Protein AF-A0A921MZ32-F1 (afdb_monomer)

Foldseek 3Di:
DPPPCQVVQLVVQLVVLLVLLLPLDADPPDDPPDGSSVLSNQCQAQQKWWWADDPNDTDIFRWAADDDADPVRHGQWIWGDDDVDTDIDGCVRTPMDGSDPVSGHNSVVSSVLSNQLSVLVVVLVVLVVLPDWDKDADDDPVCVVVVVVVVVCVVVVPPDDDDDPPDDPPRIDTRDRPRDRCNVVSVVVSVVSVVVSCVVSVHDDPPPVVVVVVVPVVPPPDD

Radius of gyration: 30.26 Å; Cα contacts (8 Å, |Δi|>4): 248; chains: 1; bounding box: 75×33×87 Å

Organism: NCBI:txid1776391

Structure (mmCIF, N/CA/C/O backbone):
data_AF-A0A921MZ32-F1
#
_entry.id   AF-A0A921MZ32-F1
#
loop_
_atom_site.group_PDB
_atom_site.id
_atom_site.type_symbol
_atom_site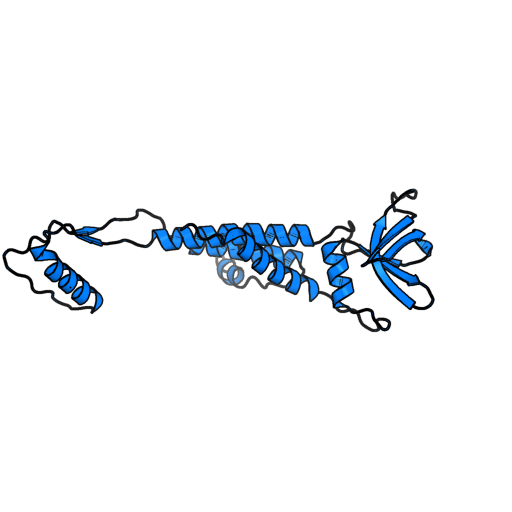.label_atom_id
_atom_site.label_alt_id
_atom_site.label_comp_id
_atom_site.label_asym_id
_atom_site.label_entity_id
_atom_site.label_seq_id
_atom_site.pdbx_PDB_ins_code
_atom_site.Cartn_x
_atom_site.Cartn_y
_atom_site.Cartn_z
_atom_site.occupancy
_atom_site.B_iso_or_equiv
_atom_site.auth_seq_id
_atom_site.auth_comp_id
_atom_site.auth_asym_id
_atom_site.auth_atom_id
_atom_site.pdbx_PDB_model_num
ATOM 1 N N . MET A 1 1 ? -1.366 10.514 27.145 1.00 38.56 1 MET A N 1
ATOM 2 C CA . MET A 1 1 ? -0.393 9.696 26.391 1.00 38.56 1 MET A CA 1
ATOM 3 C C . MET A 1 1 ? -1.000 9.393 25.032 1.00 38.56 1 MET A C 1
ATOM 5 O O . MET A 1 1 ? -1.702 8.401 24.887 1.00 38.56 1 MET A O 1
ATOM 9 N N . SER A 1 2 ? -0.822 10.312 24.083 1.00 36.72 2 SER A N 1
ATOM 10 C CA . SER A 1 2 ? -1.133 10.093 22.672 1.00 36.72 2 SER A CA 1
ATOM 11 C C . SER A 1 2 ? -0.106 9.109 22.138 1.00 36.72 2 SER A C 1
ATOM 13 O O . SER A 1 2 ? 1.096 9.355 22.176 1.00 36.72 2 SER A O 1
ATOM 15 N N . LYS A 1 3 ? -0.586 7.942 21.749 1.00 43.75 3 LYS A N 1
ATOM 16 C CA . LYS A 1 3 ? 0.223 6.886 21.177 1.00 43.75 3 LYS A CA 1
ATOM 17 C C . LYS A 1 3 ? 0.683 7.356 19.789 1.00 43.75 3 LYS A C 1
ATOM 19 O O . LYS A 1 3 ? -0.138 7.539 18.902 1.00 43.75 3 LYS A O 1
ATOM 24 N N . GLU A 1 4 ? 1.987 7.573 19.643 1.00 45.69 4 GLU A N 1
ATOM 25 C CA . GLU A 1 4 ? 2.727 7.958 18.428 1.00 45.69 4 GLU A CA 1
ATOM 26 C C . GLU A 1 4 ? 2.704 6.812 17.384 1.00 45.69 4 GLU A C 1
ATOM 28 O O . GLU A 1 4 ? 3.715 6.196 17.068 1.00 45.69 4 GLU A O 1
ATOM 33 N N . TYR A 1 5 ? 1.504 6.409 16.951 1.00 50.78 5 TYR A N 1
ATOM 34 C CA . TYR A 1 5 ? 1.273 5.175 16.185 1.00 50.78 5 TYR A CA 1
ATOM 35 C C . TYR A 1 5 ? 1.077 5.413 14.684 1.00 50.78 5 TYR A C 1
ATOM 37 O O . TYR A 1 5 ? 1.131 4.446 13.925 1.00 50.78 5 TYR A O 1
ATOM 45 N N . SER A 1 6 ? 0.873 6.658 14.234 1.00 54.88 6 SER A N 1
ATOM 46 C CA . SER A 1 6 ? 0.430 6.896 12.853 1.00 54.88 6 SER A CA 1
ATOM 47 C C . SER A 1 6 ? 1.496 6.533 11.816 1.00 54.88 6 SER A C 1
ATOM 49 O O . SER A 1 6 ? 1.165 5.876 10.837 1.00 54.88 6 SER A O 1
ATOM 51 N N . THR A 1 7 ? 2.771 6.866 12.047 1.00 59.97 7 THR A N 1
ATOM 52 C CA . THR A 1 7 ? 3.846 6.564 11.084 1.00 59.97 7 THR A CA 1
ATOM 53 C C . THR A 1 7 ? 4.152 5.064 11.023 1.00 59.97 7 THR A C 1
ATOM 55 O O . THR A 1 7 ? 4.231 4.493 9.943 1.00 59.97 7 THR A O 1
ATOM 58 N N . ASN A 1 8 ? 4.228 4.386 12.175 1.00 82.50 8 ASN A N 1
ATOM 59 C CA . ASN A 1 8 ? 4.597 2.965 12.222 1.00 82.50 8 ASN A CA 1
ATOM 60 C C . ASN A 1 8 ? 3.519 2.062 11.594 1.00 82.50 8 ASN A C 1
ATOM 62 O O . ASN A 1 8 ? 3.837 1.086 10.920 1.00 82.50 8 ASN A O 1
ATOM 66 N N . HIS A 1 9 ? 2.236 2.381 11.785 1.00 91.44 9 HIS A N 1
ATOM 67 C CA . HIS A 1 9 ? 1.163 1.537 11.261 1.00 91.44 9 HIS A CA 1
ATOM 68 C C . HIS A 1 9 ? 0.980 1.663 9.745 1.00 91.44 9 HIS A C 1
ATOM 70 O O . HIS A 1 9 ? 0.843 0.643 9.066 1.00 91.44 9 HIS A O 1
ATOM 76 N N . THR A 1 10 ? 1.058 2.883 9.198 1.00 95.00 10 THR A N 1
ATOM 77 C CA . THR A 1 10 ? 1.066 3.085 7.739 1.00 95.00 10 THR A CA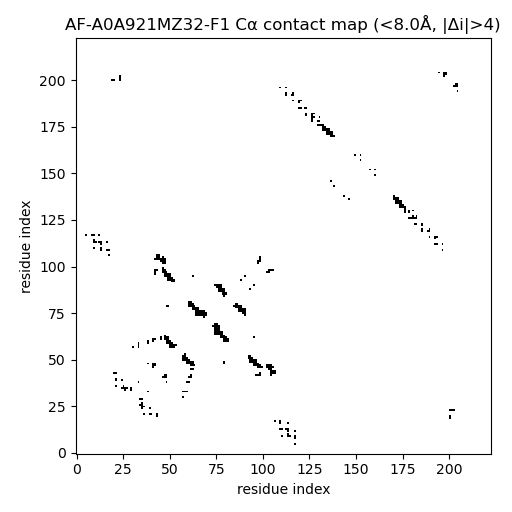 1
ATOM 78 C C . THR A 1 10 ? 2.214 2.309 7.096 1.00 95.00 10 THR A C 1
ATOM 80 O O . THR A 1 10 ? 1.985 1.587 6.128 1.00 95.00 10 THR A O 1
ATOM 83 N N . ASP A 1 11 ? 3.420 2.353 7.673 1.00 94.25 11 ASP A N 1
ATOM 84 C CA . ASP A 1 11 ? 4.573 1.600 7.164 1.00 94.25 11 ASP A CA 1
ATOM 85 C C . ASP A 1 11 ? 4.335 0.082 7.185 1.00 94.25 11 ASP A C 1
ATOM 87 O O . ASP A 1 11 ? 4.725 -0.639 6.261 1.00 94.25 11 ASP A O 1
ATOM 91 N N . GLN A 1 12 ? 3.679 -0.441 8.224 1.00 95.62 12 GLN A N 1
ATOM 92 C CA . GLN A 1 12 ? 3.321 -1.860 8.297 1.00 95.62 12 GLN A CA 1
ATOM 93 C C . GLN A 1 12 ? 2.316 -2.255 7.209 1.00 95.62 12 GLN A C 1
ATOM 95 O O . GLN A 1 12 ? 2.484 -3.304 6.579 1.00 95.62 12 GLN A O 1
ATOM 100 N N . LEU A 1 13 ? 1.290 -1.433 6.974 1.00 97.19 13 LEU A N 1
ATOM 101 C CA . LEU A 1 13 ? 0.312 -1.647 5.904 1.00 97.19 13 LEU A CA 1
ATOM 102 C C . LEU A 1 13 ? 0.977 -1.570 4.528 1.00 97.19 13 LEU A C 1
ATOM 104 O O . LEU A 1 13 ? 0.846 -2.505 3.738 1.00 97.19 13 LEU A O 1
ATOM 108 N N . TYR A 1 14 ? 1.779 -0.533 4.284 1.00 97.25 14 TYR A N 1
ATOM 109 C CA . TYR A 1 14 ? 2.546 -0.373 3.054 1.00 97.25 14 TYR A CA 1
ATOM 110 C C . TYR A 1 14 ? 3.428 -1.597 2.782 1.00 97.25 14 TYR A C 1
ATOM 112 O O . TYR A 1 14 ? 3.380 -2.168 1.695 1.00 97.25 14 TYR A O 1
ATOM 120 N N . ASN A 1 15 ? 4.178 -2.080 3.778 1.00 95.94 15 ASN A N 1
ATOM 121 C CA . ASN A 1 15 ? 5.017 -3.269 3.616 1.00 95.94 15 ASN A CA 1
ATOM 122 C C . ASN A 1 15 ? 4.198 -4.528 3.295 1.00 95.94 15 ASN A C 1
ATOM 124 O O . ASN A 1 15 ? 4.639 -5.372 2.512 1.00 95.94 15 ASN A O 1
ATOM 128 N N . ARG A 1 16 ? 2.997 -4.681 3.865 1.00 95.94 16 ARG A N 1
ATOM 129 C CA . ARG A 1 16 ? 2.088 -5.782 3.502 1.00 95.94 16 ARG A CA 1
ATOM 130 C C . ARG A 1 16 ? 1.641 -5.673 2.046 1.00 95.94 16 ARG A C 1
ATOM 132 O O . ARG A 1 16 ? 1.682 -6.673 1.335 1.00 95.94 16 ARG A O 1
ATOM 139 N N . PHE A 1 17 ? 1.273 -4.480 1.590 1.00 97.69 17 PHE A N 1
ATOM 140 C CA . PHE A 1 17 ? 0.810 -4.260 0.218 1.00 97.69 17 PHE A CA 1
ATOM 141 C C . PHE A 1 17 ? 1.940 -4.385 -0.806 1.00 97.69 17 PHE A C 1
ATOM 143 O O . PHE A 1 17 ? 1.757 -5.016 -1.845 1.00 97.69 17 PHE A O 1
ATOM 150 N N . LEU A 1 18 ? 3.140 -3.907 -0.475 1.00 96.94 18 LEU A N 1
ATOM 151 C CA . LEU A 1 18 ? 4.347 -4.116 -1.271 1.00 96.94 18 LEU A CA 1
ATOM 152 C C . LEU A 1 18 ? 4.649 -5.608 -1.442 1.00 96.94 18 LEU A C 1
ATOM 154 O O . LEU A 1 18 ? 4.963 -6.047 -2.544 1.00 96.94 18 LEU A O 1
ATOM 158 N N . ASN A 1 19 ? 4.519 -6.408 -0.379 1.00 95.62 19 ASN A N 1
ATOM 159 C CA . ASN A 1 19 ? 4.695 -7.856 -0.484 1.00 95.62 19 ASN A CA 1
ATOM 160 C C . ASN A 1 19 ? 3.655 -8.497 -1.413 1.00 95.62 19 ASN A C 1
ATOM 162 O O . ASN A 1 19 ? 4.011 -9.393 -2.173 1.00 95.62 19 ASN A O 1
ATOM 166 N N . LEU A 1 20 ? 2.398 -8.044 -1.404 1.00 95.94 20 LEU A N 1
ATOM 167 C CA . LEU A 1 20 ? 1.403 -8.513 -2.376 1.00 95.94 20 LEU A CA 1
ATOM 168 C C . LEU A 1 20 ? 1.812 -8.141 -3.807 1.00 95.94 20 LEU A C 1
ATOM 170 O O . LEU A 1 20 ? 1.825 -9.006 -4.680 1.00 95.94 20 LEU A O 1
ATOM 174 N N . ALA A 1 21 ? 2.217 -6.888 -4.031 1.00 96.44 21 ALA A N 1
ATOM 175 C CA . ALA A 1 21 ? 2.627 -6.393 -5.342 1.00 96.44 21 ALA A CA 1
ATOM 176 C C . ALA A 1 21 ? 3.849 -7.143 -5.907 1.00 96.44 21 ALA A C 1
ATOM 178 O O . ALA A 1 21 ? 3.853 -7.505 -7.084 1.00 96.44 21 ALA A O 1
ATOM 179 N N . LEU A 1 22 ? 4.850 -7.434 -5.066 1.00 95.31 22 LEU A N 1
ATOM 180 C CA . LEU A 1 22 ? 6.073 -8.163 -5.431 1.00 95.31 22 LEU A CA 1
ATOM 181 C C . LEU A 1 22 ? 5.823 -9.612 -5.863 1.00 95.31 22 LEU A C 1
ATOM 183 O O . LEU A 1 22 ? 6.644 -10.182 -6.577 1.00 95.31 22 LEU A O 1
ATOM 187 N N . ASN A 1 23 ? 4.725 -10.222 -5.411 1.00 91.81 23 ASN A N 1
ATOM 188 C CA . ASN A 1 23 ? 4.403 -11.622 -5.695 1.00 91.81 23 ASN A CA 1
ATOM 189 C C . ASN A 1 23 ? 3.462 -11.797 -6.900 1.00 91.81 23 ASN A C 1
ATOM 191 O O . ASN A 1 23 ? 3.024 -12.914 -7.170 1.00 91.81 23 ASN A O 1
ATOM 195 N N . ARG A 1 24 ? 3.155 -10.723 -7.644 1.00 91.62 24 ARG A N 1
ATOM 196 C CA . ARG A 1 24 ? 2.297 -10.785 -8.842 1.00 91.62 24 ARG A CA 1
ATOM 197 C C . ARG A 1 24 ? 2.974 -11.452 -10.037 1.00 91.62 24 ARG A C 1
ATOM 199 O O . ARG A 1 24 ? 2.301 -12.097 -10.837 1.00 91.62 24 ARG A O 1
ATOM 206 N N . PHE A 1 25 ? 4.292 -11.300 -10.156 1.00 92.50 25 PHE A N 1
ATOM 207 C CA . PHE A 1 25 ? 5.061 -11.779 -11.301 1.00 92.50 25 PHE A CA 1
ATOM 208 C C . PHE A 1 25 ? 6.253 -12.633 -10.872 1.00 92.50 25 PHE A C 1
ATOM 210 O O . PHE A 1 25 ? 6.832 -12.465 -9.800 1.00 92.50 25 PHE A O 1
ATOM 217 N N . THR A 1 26 ? 6.629 -13.580 -11.732 1.00 94.12 26 THR A N 1
ATOM 218 C CA . THR A 1 26 ? 7.834 -14.397 -11.566 1.00 94.12 26 THR A CA 1
ATOM 219 C C . THR A 1 26 ? 8.593 -14.457 -12.880 1.00 94.12 26 THR A C 1
ATOM 221 O O . THR A 1 26 ? 8.055 -14.868 -13.908 1.00 94.12 26 THR A O 1
ATOM 224 N N . TRP A 1 27 ? 9.862 -14.066 -12.830 1.00 94.94 27 TRP A N 1
ATOM 225 C CA . TRP A 1 27 ? 10.774 -14.107 -13.965 1.00 94.94 27 TRP A CA 1
ATOM 226 C C . TRP A 1 27 ? 11.572 -15.410 -13.948 1.00 94.94 27 TRP A C 1
ATOM 228 O O . TRP A 1 27 ? 12.257 -15.716 -12.970 1.00 94.94 27 TRP A O 1
ATOM 238 N N . ASN A 1 28 ? 11.507 -16.158 -15.048 1.00 95.31 28 ASN A N 1
ATOM 239 C CA . ASN A 1 28 ? 12.218 -17.423 -15.223 1.00 95.31 28 ASN A CA 1
ATOM 240 C C . ASN A 1 28 ? 13.440 -17.242 -16.132 1.00 95.31 28 ASN A C 1
ATOM 242 O O . ASN A 1 28 ? 13.464 -16.340 -16.967 1.00 95.31 28 ASN A O 1
ATOM 246 N N . ASN A 1 29 ? 14.428 -18.133 -16.004 1.00 95.19 29 ASN A N 1
ATOM 247 C CA . ASN A 1 29 ? 15.645 -18.147 -16.831 1.00 95.19 29 ASN A CA 1
ATOM 248 C C . ASN A 1 29 ? 16.446 -16.831 -16.785 1.00 95.19 29 ASN A C 1
ATOM 250 O O . ASN A 1 29 ? 16.988 -16.382 -17.795 1.00 95.19 29 ASN A O 1
ATOM 254 N N . LEU A 1 30 ? 16.508 -16.204 -15.606 1.00 95.56 30 LEU A N 1
ATOM 255 C CA . LEU A 1 30 ? 17.295 -14.992 -15.400 1.00 95.56 30 LEU A CA 1
ATOM 256 C C . LEU A 1 30 ? 18.806 -15.291 -15.387 1.00 95.56 30 LEU A C 1
ATOM 258 O O . LEU A 1 30 ? 19.213 -16.343 -14.885 1.00 95.56 30 LEU A O 1
ATOM 262 N N . PRO A 1 31 ? 19.647 -14.361 -15.881 1.00 94.31 31 PRO A N 1
ATOM 263 C CA . PRO A 1 31 ? 21.096 -14.449 -15.723 1.00 94.31 31 PRO A CA 1
ATOM 264 C C . PRO A 1 31 ? 21.530 -14.510 -14.252 1.00 94.31 31 PRO A C 1
ATOM 266 O O . PRO A 1 31 ? 20.848 -13.993 -13.364 1.00 94.31 31 PRO A O 1
ATOM 269 N N . GLU A 1 32 ? 22.709 -15.085 -14.006 1.00 90.75 32 GLU A N 1
ATOM 270 C CA . GLU A 1 32 ? 23.300 -15.160 -12.668 1.00 90.75 32 GLU A CA 1
ATOM 271 C C . GLU A 1 32 ? 23.398 -13.770 -12.011 1.00 90.75 32 GLU A C 1
ATOM 273 O O . GLU A 1 32 ? 23.784 -12.785 -12.640 1.00 90.75 32 GLU A O 1
ATOM 278 N N . GLY A 1 33 ? 23.022 -13.685 -10.731 1.00 87.06 33 GLY A N 1
ATOM 279 C CA . GLY A 1 33 ? 23.055 -12.447 -9.943 1.00 87.06 33 GLY A CA 1
ATOM 280 C C . GLY A 1 33 ? 21.800 -11.568 -10.043 1.00 87.06 33 GLY A C 1
ATOM 281 O O . GLY A 1 33 ? 21.607 -10.696 -9.188 1.00 87.06 33 GLY A O 1
ATOM 282 N N . ILE A 1 34 ? 20.910 -11.819 -11.009 1.00 93.94 34 ILE A N 1
ATOM 283 C CA . ILE A 1 34 ? 19.635 -11.105 -11.158 1.00 93.94 34 ILE A CA 1
ATOM 284 C C . ILE A 1 34 ? 18.506 -11.964 -10.587 1.00 93.94 34 ILE A C 1
ATOM 286 O O . ILE A 1 34 ? 18.375 -13.141 -10.910 1.00 93.94 34 ILE A O 1
ATOM 290 N N . THR A 1 35 ? 17.666 -11.378 -9.732 1.00 94.50 35 THR A N 1
ATOM 291 C CA . THR A 1 35 ? 16.531 -12.087 -9.129 1.00 94.50 35 THR A CA 1
ATOM 292 C C . THR A 1 35 ? 15.211 -11.417 -9.477 1.00 94.50 35 THR A C 1
ATOM 294 O O . THR A 1 35 ? 15.119 -10.189 -9.483 1.00 94.50 35 THR A O 1
ATOM 297 N N . SER A 1 36 ? 14.174 -12.237 -9.686 1.00 95.25 36 SER A N 1
ATOM 298 C CA . SER A 1 36 ? 12.796 -11.792 -9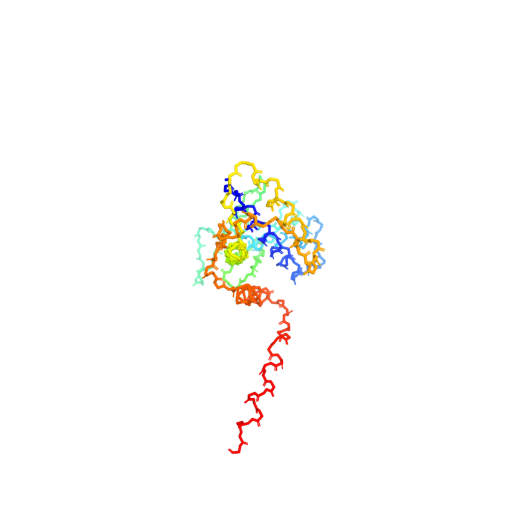.948 1.00 95.25 36 SER A CA 1
ATOM 299 C C . SER A 1 36 ? 12.355 -10.725 -8.942 1.00 95.25 36 SER A C 1
ATOM 301 O O . SER A 1 36 ? 11.945 -9.636 -9.323 1.00 95.25 36 SER A O 1
ATOM 303 N N . ARG A 1 37 ? 12.562 -10.993 -7.643 1.00 95.06 37 ARG A N 1
ATOM 304 C CA . ARG A 1 37 ? 12.210 -10.073 -6.552 1.00 95.06 37 ARG A CA 1
ATOM 305 C C . ARG A 1 37 ? 12.851 -8.691 -6.701 1.00 95.06 37 ARG A C 1
ATOM 307 O O . ARG A 1 37 ? 12.194 -7.696 -6.433 1.00 95.06 37 ARG A O 1
ATOM 314 N N . LYS A 1 38 ? 14.133 -8.616 -7.082 1.00 93.81 38 LYS A N 1
ATOM 315 C CA . LYS A 1 38 ? 14.838 -7.331 -7.212 1.00 93.81 38 LYS A CA 1
ATOM 316 C C . LYS A 1 38 ? 14.339 -6.538 -8.417 1.00 93.81 38 LYS A C 1
ATOM 318 O O . LYS A 1 38 ? 14.201 -5.327 -8.297 1.00 93.81 38 LYS A O 1
ATOM 323 N N . ILE A 1 39 ? 14.076 -7.199 -9.549 1.00 96.31 39 ILE A N 1
ATOM 324 C CA . ILE A 1 39 ? 13.503 -6.544 -10.737 1.00 96.31 39 ILE A CA 1
ATOM 325 C C . ILE A 1 39 ? 12.161 -5.909 -10.369 1.00 96.31 39 ILE A C 1
ATOM 327 O O . ILE A 1 39 ? 12.001 -4.702 -10.530 1.00 96.31 39 ILE A O 1
ATOM 331 N N . GLU A 1 40 ? 11.253 -6.705 -9.802 1.00 97.12 40 GLU A N 1
ATOM 332 C CA . GLU A 1 40 ? 9.923 -6.250 -9.388 1.00 97.12 40 GLU A CA 1
ATOM 333 C C . GLU A 1 40 ? 9.999 -5.121 -8.356 1.00 97.12 40 GLU A C 1
ATOM 335 O O . GLU A 1 40 ? 9.323 -4.108 -8.493 1.00 97.12 40 GLU A O 1
ATOM 340 N N . GLU A 1 41 ? 10.886 -5.226 -7.362 1.00 95.94 41 GLU A N 1
ATOM 341 C CA . GLU A 1 41 ? 11.080 -4.169 -6.365 1.00 95.94 41 GLU A CA 1
ATOM 342 C C . GLU A 1 41 ? 11.506 -2.838 -7.002 1.00 95.94 41 GLU A C 1
ATOM 344 O O . GLU A 1 41 ? 11.018 -1.775 -6.616 1.00 95.94 41 GLU A O 1
ATOM 349 N N . MET A 1 42 ? 12.406 -2.881 -7.985 1.00 96.75 42 MET A N 1
ATOM 350 C CA . MET A 1 42 ? 12.868 -1.683 -8.682 1.00 96.75 42 MET A CA 1
ATOM 351 C C . MET A 1 42 ? 11.795 -1.113 -9.615 1.00 96.75 42 MET A C 1
ATOM 353 O O . MET A 1 42 ? 11.669 0.109 -9.685 1.00 96.75 42 MET A O 1
ATOM 357 N N . LEU A 1 43 ? 11.011 -1.963 -10.284 1.00 97.12 43 LEU A N 1
ATOM 358 C CA . LEU A 1 43 ? 9.873 -1.554 -11.110 1.00 97.12 43 LEU A CA 1
ATOM 359 C C . LEU A 1 43 ? 8.788 -0.875 -10.273 1.00 97.12 43 LEU A C 1
ATOM 361 O O . LEU A 1 43 ? 8.421 0.257 -10.573 1.00 97.12 43 LEU A O 1
ATOM 365 N N . ILE A 1 44 ? 8.363 -1.503 -9.177 1.00 97.00 44 ILE A N 1
ATOM 366 C CA . ILE A 1 44 ? 7.344 -0.958 -8.273 1.00 97.00 44 ILE A CA 1
ATOM 367 C C . ILE A 1 44 ? 7.775 0.395 -7.704 1.00 97.00 44 ILE A C 1
ATOM 369 O O . ILE A 1 44 ? 6.952 1.298 -7.605 1.00 97.0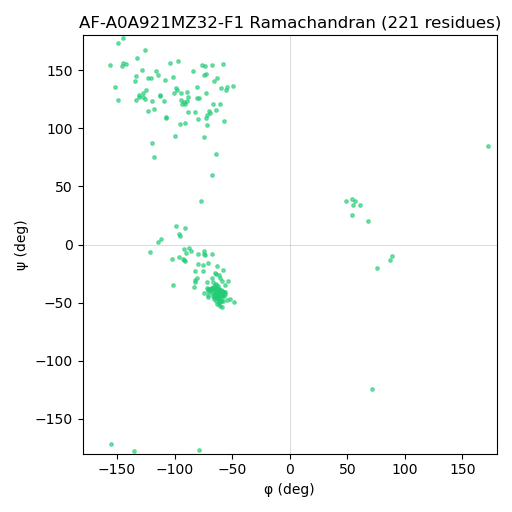0 44 ILE A O 1
ATOM 373 N N . LYS A 1 45 ? 9.057 0.566 -7.354 1.00 95.81 45 LYS A N 1
ATOM 374 C CA . LYS A 1 45 ? 9.564 1.809 -6.745 1.00 95.81 45 LYS A CA 1
ATOM 375 C C . LYS A 1 45 ? 9.885 2.922 -7.743 1.00 95.81 45 LYS A C 1
ATOM 377 O O . LYS A 1 45 ? 9.773 4.087 -7.389 1.00 95.81 45 LYS A O 1
ATOM 382 N N . ASN A 1 46 ? 10.325 2.592 -8.958 1.00 96.31 46 ASN A N 1
ATOM 383 C CA . ASN A 1 46 ? 10.880 3.580 -9.899 1.00 96.31 46 ASN A CA 1
ATOM 384 C C . ASN A 1 46 ? 10.121 3.660 -11.232 1.00 96.31 46 ASN A C 1
ATOM 386 O O . ASN A 1 46 ? 10.448 4.493 -12.073 1.00 96.31 46 ASN A O 1
ATOM 390 N N . GLY A 1 47 ? 9.156 2.773 -11.466 1.00 96.56 47 GLY A N 1
ATOM 391 C CA . GLY A 1 47 ? 8.324 2.713 -12.668 1.00 96.56 47 GLY A CA 1
ATOM 392 C C . GLY A 1 47 ? 8.993 2.131 -13.912 1.00 96.56 47 GLY A C 1
ATOM 393 O O . GLY A 1 47 ? 8.313 1.652 -14.823 1.00 96.56 47 GLY A O 1
ATOM 394 N N . ARG A 1 48 ? 10.326 2.114 -13.966 1.00 96.62 48 ARG A N 1
ATOM 395 C CA . ARG A 1 48 ? 11.086 1.472 -15.043 1.00 96.62 48 ARG A CA 1
ATOM 396 C C . ARG A 1 48 ? 12.493 1.085 -14.615 1.00 96.62 48 ARG A C 1
ATOM 398 O O . ARG A 1 48 ? 13.115 1.725 -13.765 1.00 96.62 48 ARG A O 1
ATOM 405 N N . VAL A 1 49 ? 13.020 0.077 -15.292 1.00 97.81 49 VAL A N 1
ATOM 406 C CA . VAL A 1 49 ? 14.412 -0.362 -15.190 1.00 97.81 49 VAL A CA 1
ATOM 407 C C . VAL A 1 49 ? 14.998 -0.553 -16.586 1.00 97.81 49 VAL A C 1
ATOM 409 O O . VAL A 1 49 ? 14.265 -0.704 -17.562 1.00 97.81 49 VAL A O 1
ATOM 412 N N . MET A 1 50 ? 16.322 -0.561 -16.691 1.00 98.00 50 MET A N 1
ATOM 413 C CA . MET A 1 50 ? 17.031 -0.979 -17.897 1.00 98.00 50 MET A CA 1
ATOM 414 C C . MET A 1 50 ? 17.788 -2.274 -17.613 1.00 98.00 50 MET A C 1
ATOM 416 O O . MET A 1 50 ? 18.555 -2.341 -16.652 1.00 98.00 50 MET A O 1
ATOM 420 N N . PHE A 1 51 ? 17.594 -3.275 -18.469 1.00 97.69 51 PHE A N 1
ATOM 421 C CA . PHE A 1 51 ? 18.422 -4.475 -18.552 1.00 97.69 51 PHE A CA 1
ATOM 422 C C . PHE A 1 51 ? 19.513 -4.260 -19.604 1.00 97.69 51 PHE A C 1
ATOM 424 O O . PHE A 1 51 ? 19.213 -3.993 -20.766 1.00 97.69 51 PHE A O 1
ATOM 431 N N . PHE A 1 52 ? 20.781 -4.346 -19.218 1.00 96.81 52 PHE A N 1
ATOM 432 C CA . PHE A 1 52 ? 21.913 -4.079 -20.109 1.00 96.81 52 PHE A CA 1
ATOM 433 C C . PHE A 1 52 ? 23.128 -4.926 -19.729 1.00 96.81 52 PHE A C 1
ATOM 435 O O . PHE A 1 52 ? 23.126 -5.637 -18.723 1.00 96.81 52 PHE A O 1
ATOM 442 N N . LYS A 1 53 ? 24.175 -4.866 -20.554 1.00 95.81 53 LYS A N 1
ATOM 443 C CA . LYS A 1 53 ? 25.437 -5.570 -20.319 1.00 95.81 53 LYS A CA 1
ATOM 444 C C . LYS A 1 53 ? 26.554 -4.568 -20.042 1.00 95.81 53 LYS A C 1
ATOM 446 O O . LYS A 1 53 ? 26.780 -3.670 -20.849 1.00 95.81 53 LYS A O 1
ATOM 451 N N . ASP A 1 54 ? 27.274 -4.747 -18.940 1.00 93.75 54 ASP A N 1
ATOM 452 C CA . ASP A 1 54 ? 28.441 -3.940 -18.566 1.00 93.75 54 ASP A CA 1
ATOM 453 C C . ASP A 1 54 ? 29.594 -4.872 -18.177 1.00 93.75 54 ASP A C 1
ATOM 455 O O . ASP A 1 54 ? 29.405 -5.820 -17.418 1.00 93.75 54 ASP A O 1
ATOM 459 N N . ASN A 1 55 ? 30.776 -4.665 -18.767 1.00 92.31 55 ASN A N 1
ATOM 460 C CA . ASN A 1 55 ? 31.976 -5.486 -18.537 1.00 92.31 55 ASN A CA 1
ATOM 461 C C . ASN A 1 55 ? 31.750 -7.009 -18.627 1.00 92.31 55 ASN A C 1
ATOM 463 O O . ASN A 1 55 ? 32.332 -7.788 -17.879 1.00 92.31 55 ASN A O 1
ATOM 467 N N . GLY A 1 56 ? 30.896 -7.447 -19.555 1.00 91.25 56 GLY A N 1
ATOM 468 C CA . GLY A 1 56 ? 30.614 -8.870 -19.754 1.00 91.25 56 GLY A CA 1
ATOM 469 C C . GLY A 1 56 ? 29.466 -9.429 -18.908 1.00 91.25 56 GLY A C 1
ATOM 470 O O . GLY A 1 56 ? 29.006 -10.527 -19.212 1.00 91.25 56 GLY A O 1
ATOM 471 N N . VAL A 1 57 ? 28.953 -8.673 -17.934 1.00 93.25 57 VAL A N 1
ATOM 472 C CA . VAL A 1 57 ? 27.925 -9.108 -16.976 1.00 93.25 57 VAL A CA 1
ATOM 473 C C . VAL A 1 57 ? 26.589 -8.432 -17.278 1.00 93.25 57 VAL A C 1
ATOM 475 O O . VAL A 1 57 ? 26.546 -7.263 -17.662 1.00 93.25 57 VAL A O 1
ATOM 478 N N . PHE A 1 58 ? 25.489 -9.169 -17.125 1.00 95.69 58 PHE A N 1
ATOM 479 C CA . PHE A 1 58 ? 24.145 -8.608 -17.237 1.00 95.69 58 PHE A CA 1
ATOM 480 C C . PHE A 1 58 ? 23.737 -7.904 -15.943 1.00 95.69 58 PHE A C 1
ATOM 482 O O . PHE A 1 58 ? 23.926 -8.433 -14.850 1.00 95.69 58 PHE A O 1
ATOM 489 N N . ILE A 1 59 ? 23.152 -6.718 -16.076 1.00 95.31 59 ILE A N 1
ATOM 490 C CA . ILE A 1 59 ? 22.749 -5.854 -14.967 1.00 95.31 59 ILE A CA 1
ATOM 491 C C . ILE A 1 59 ? 21.327 -5.352 -15.227 1.00 95.31 59 ILE A C 1
ATOM 493 O O . ILE A 1 59 ? 20.943 -5.099 -16.367 1.00 95.31 59 ILE A O 1
ATOM 497 N N . THR A 1 60 ? 20.537 -5.203 -14.162 1.00 96.75 60 THR A N 1
ATOM 498 C CA . THR A 1 60 ? 19.248 -4.496 -14.193 1.00 96.75 60 THR A CA 1
ATOM 499 C C . THR A 1 60 ? 19.243 -3.415 -13.129 1.00 96.75 60 THR A C 1
ATOM 501 O O . THR A 1 60 ? 19.498 -3.724 -11.966 1.00 96.75 60 THR A O 1
ATOM 504 N N . LEU A 1 61 ? 18.964 -2.170 -13.512 1.00 97.62 61 LEU A N 1
ATOM 505 C CA . LEU A 1 61 ? 18.918 -1.028 -12.593 1.00 97.62 61 LEU A CA 1
ATOM 506 C C . LEU A 1 61 ? 17.783 -0.060 -12.957 1.00 97.62 61 LEU A C 1
ATOM 508 O O . LEU A 1 61 ? 17.403 -0.007 -14.129 1.00 97.62 61 LEU A O 1
ATOM 512 N N . PRO A 1 62 ? 17.273 0.733 -11.994 1.00 97.69 62 PRO A N 1
ATOM 513 C CA . PRO A 1 62 ? 16.405 1.872 -12.267 1.00 97.69 62 PRO A CA 1
ATOM 514 C C . PRO A 1 62 ? 16.998 2.764 -13.351 1.00 97.69 62 PRO A C 1
ATOM 516 O O . PRO A 1 62 ? 18.199 3.046 -13.345 1.00 97.69 62 PRO A O 1
ATOM 519 N N . ALA A 1 63 ? 16.146 3.197 -14.274 1.00 97.06 63 ALA A N 1
ATOM 520 C CA . ALA A 1 63 ? 16.548 3.993 -15.421 1.00 97.06 63 ALA A CA 1
ATOM 521 C C . ALA A 1 63 ? 15.743 5.290 -15.468 1.00 97.06 63 ALA A C 1
ATOM 523 O O . ALA A 1 63 ? 14.519 5.278 -15.372 1.00 97.06 63 ALA A O 1
ATOM 524 N N . PHE A 1 64 ? 16.413 6.420 -15.665 1.00 96.12 64 PHE A N 1
ATOM 525 C CA . PHE A 1 64 ? 15.782 7.734 -15.723 1.00 96.12 64 PHE A CA 1
ATOM 526 C C . PHE A 1 64 ? 16.123 8.406 -17.050 1.00 96.12 64 PHE A C 1
ATOM 528 O O . PHE A 1 64 ? 17.287 8.678 -17.329 1.00 96.12 64 PHE A O 1
ATOM 535 N N . GLY A 1 65 ? 15.110 8.634 -17.883 1.00 94.06 65 GLY A N 1
ATOM 536 C CA . GLY A 1 65 ? 15.243 9.319 -19.163 1.00 94.06 65 GLY A CA 1
ATOM 537 C C . GLY A 1 65 ? 15.878 10.693 -18.980 1.00 94.06 65 GLY A C 1
ATOM 538 O O . GLY A 1 65 ? 15.506 11.435 -18.072 1.00 94.06 65 GLY A O 1
ATOM 539 N N . THR A 1 66 ? 16.859 11.006 -19.817 1.00 93.12 66 THR A N 1
ATOM 540 C CA . THR A 1 66 ? 17.647 12.234 -19.731 1.00 93.12 66 THR A CA 1
ATOM 541 C C . THR A 1 66 ? 18.032 12.725 -21.124 1.00 93.12 66 THR A C 1
ATOM 543 O O . THR A 1 66 ? 18.143 11.944 -22.067 1.00 93.12 66 THR A O 1
ATOM 546 N N . GLY A 1 67 ? 18.259 14.032 -21.252 1.00 89.62 67 GLY A N 1
ATOM 547 C CA . GLY A 1 67 ? 18.715 14.644 -22.494 1.00 89.62 67 GLY A CA 1
ATOM 548 C C . GLY A 1 67 ? 17.637 14.684 -23.578 1.00 89.62 67 GLY A C 1
ATOM 549 O O . GLY A 1 67 ? 16.584 15.289 -23.390 1.00 89.62 67 GLY A O 1
ATOM 550 N N . MET A 1 68 ? 17.952 14.107 -24.738 1.00 92.19 68 MET A N 1
ATOM 551 C CA . MET A 1 68 ? 17.126 14.192 -25.941 1.00 92.19 68 MET A CA 1
ATOM 552 C C . MET A 1 68 ? 16.008 13.148 -25.950 1.00 92.19 68 MET A C 1
ATOM 554 O O . MET A 1 68 ? 16.167 12.032 -25.451 1.00 92.19 68 MET A O 1
ATOM 558 N N . TYR A 1 69 ? 14.904 13.521 -26.587 1.00 95.06 69 TYR A N 1
ATOM 559 C CA . TYR A 1 69 ? 13.746 12.674 -26.831 1.00 95.06 69 TYR A CA 1
ATOM 560 C C . TYR A 1 69 ? 13.573 12.487 -28.336 1.00 95.06 69 TYR A C 1
ATOM 562 O O . TYR A 1 69 ? 13.948 13.360 -29.123 1.00 95.06 69 TYR A O 1
ATOM 570 N N . ASP A 1 70 ? 13.033 11.342 -28.735 1.00 94.19 70 ASP A N 1
ATOM 571 C CA . ASP A 1 70 ? 12.671 11.103 -30.126 1.00 94.19 70 ASP A CA 1
ATOM 572 C C . ASP A 1 70 ? 11.335 11.773 -30.499 1.00 94.19 70 ASP A C 1
ATOM 574 O O . ASP A 1 70 ? 10.705 12.471 -29.701 1.00 94.19 70 ASP A O 1
ATOM 578 N N . ILE A 1 71 ? 10.888 11.557 -31.739 1.00 96.75 71 ILE A N 1
ATOM 579 C CA . ILE A 1 71 ? 9.639 12.133 -32.261 1.00 96.75 71 ILE A CA 1
ATOM 580 C C . ILE A 1 71 ? 8.377 11.651 -31.528 1.00 96.75 71 ILE A C 1
ATOM 582 O O . ILE A 1 71 ? 7.335 12.291 -31.641 1.00 96.75 71 ILE A O 1
ATOM 586 N N . TYR A 1 72 ? 8.458 10.539 -30.792 1.00 94.81 72 TYR A N 1
ATOM 587 C CA . TYR A 1 72 ? 7.371 9.989 -29.982 1.00 94.81 72 TYR A CA 1
ATOM 588 C C . TYR A 1 72 ? 7.463 10.425 -28.520 1.00 94.81 72 TYR A C 1
ATOM 590 O O . TYR A 1 72 ? 6.705 9.937 -27.685 1.00 94.81 72 TYR A O 1
ATOM 598 N N . ASN A 1 73 ? 8.361 11.367 -28.216 1.00 91.25 73 ASN A N 1
ATOM 599 C CA . ASN A 1 73 ? 8.634 11.839 -26.870 1.00 91.25 73 ASN A CA 1
ATOM 600 C C . ASN A 1 73 ? 9.146 10.722 -25.944 1.00 91.25 73 ASN A C 1
ATOM 602 O O . ASN A 1 73 ? 8.884 10.726 -24.740 1.00 91.25 73 ASN A O 1
ATOM 606 N N . GLU A 1 74 ? 9.912 9.778 -26.499 1.00 93.12 74 GLU A N 1
ATOM 607 C CA . GLU A 1 74 ? 10.603 8.744 -25.736 1.00 93.12 74 GLU A CA 1
ATOM 608 C C . GLU A 1 74 ? 12.076 9.117 -25.517 1.00 93.12 74 GLU A C 1
ATOM 610 O O . GLU A 1 74 ? 12.743 9.545 -26.465 1.00 93.12 74 GLU A O 1
ATOM 615 N N . PRO A 1 75 ? 12.625 8.959 -24.296 1.00 94.94 75 PRO A N 1
ATOM 616 C CA . PRO A 1 75 ? 14.022 9.284 -24.039 1.00 94.94 75 PRO A CA 1
ATOM 617 C C . PRO A 1 75 ? 14.976 8.462 -24.915 1.00 94.94 75 PRO A C 1
ATOM 619 O O . PRO A 1 75 ? 14.849 7.238 -25.019 1.00 94.94 75 PRO A O 1
ATOM 622 N N . ILE A 1 76 ? 15.969 9.134 -25.500 1.00 96.06 76 ILE A N 1
ATOM 623 C CA . ILE A 1 76 ? 17.061 8.499 -26.254 1.00 96.06 76 ILE A CA 1
ATOM 624 C C . ILE A 1 76 ? 18.157 8.024 -25.300 1.00 96.06 76 ILE A C 1
ATOM 626 O O . ILE A 1 76 ? 18.727 6.953 -25.495 1.00 96.06 76 ILE A O 1
ATOM 630 N N . TYR A 1 77 ? 18.416 8.782 -24.233 1.00 97.38 77 TYR A N 1
ATOM 631 C CA . TYR A 1 77 ? 19.389 8.427 -23.206 1.00 97.38 77 TYR A CA 1
ATOM 632 C C . TYR A 1 77 ? 18.712 8.172 -21.867 1.00 97.38 77 TYR A C 1
ATOM 634 O O . TYR A 1 77 ? 17.740 8.829 -21.492 1.00 97.38 77 TYR A O 1
ATOM 642 N N . TYR A 1 78 ? 19.273 7.233 -21.117 1.00 97.38 78 TYR A N 1
ATOM 643 C CA . TYR A 1 78 ? 18.831 6.893 -19.777 1.00 97.38 78 TYR A CA 1
ATOM 644 C C . TYR A 1 78 ? 20.009 6.929 -18.820 1.00 97.38 78 TYR A C 1
ATOM 646 O O . TYR A 1 78 ? 21.045 6.311 -19.061 1.00 97.38 78 TYR A O 1
ATOM 654 N N . ASN A 1 79 ? 19.829 7.619 -17.703 1.00 97.50 79 ASN A N 1
ATOM 655 C CA . ASN A 1 79 ? 20.712 7.494 -16.566 1.00 97.50 79 ASN A CA 1
ATOM 656 C C . ASN A 1 79 ? 20.309 6.268 -15.740 1.00 97.50 79 ASN A C 1
ATOM 658 O O . ASN A 1 79 ? 19.212 6.239 -15.178 1.00 97.50 79 ASN A O 1
ATOM 662 N N . VAL A 1 80 ? 21.175 5.259 -15.681 1.00 97.56 80 VAL A N 1
ATOM 663 C CA . VAL A 1 80 ? 20.984 4.070 -14.845 1.00 97.56 80 VAL A CA 1
ATOM 664 C C . VAL A 1 80 ? 21.693 4.251 -13.510 1.00 97.56 80 VAL A C 1
ATOM 666 O O . VAL A 1 80 ? 22.867 4.625 -13.467 1.00 97.56 80 VAL A O 1
ATOM 669 N N . VAL A 1 81 ? 20.982 3.992 -12.412 1.00 96.81 81 VAL A N 1
ATOM 670 C CA . VAL A 1 81 ? 21.466 4.289 -11.056 1.00 96.81 81 VAL A CA 1
ATOM 671 C C . VAL A 1 81 ? 21.364 3.057 -10.170 1.00 96.81 81 VAL A C 1
ATOM 673 O O . VAL A 1 81 ? 20.305 2.460 -10.035 1.00 96.81 81 VAL A O 1
ATOM 676 N N . GLY A 1 82 ? 22.469 2.693 -9.533 1.00 94.12 82 GLY A N 1
ATOM 677 C CA . GLY A 1 82 ? 22.553 1.660 -8.510 1.00 94.12 82 GLY A CA 1
ATOM 678 C C . GLY A 1 82 ? 23.406 2.132 -7.337 1.00 94.12 82 GLY A C 1
ATOM 679 O O . GLY A 1 82 ? 23.903 3.258 -7.313 1.00 94.12 82 GLY A O 1
ATOM 680 N N . ASN A 1 83 ? 23.608 1.262 -6.351 1.00 92.81 83 ASN A N 1
ATOM 681 C CA . ASN A 1 83 ? 24.476 1.588 -5.223 1.00 92.81 83 ASN A CA 1
ATOM 682 C C . ASN A 1 83 ? 25.923 1.792 -5.705 1.00 92.81 83 ASN A C 1
ATOM 684 O O . ASN A 1 83 ? 26.532 0.851 -6.210 1.00 92.81 83 ASN A O 1
ATOM 688 N N . ASN A 1 84 ? 26.460 3.007 -5.560 1.00 93.00 84 ASN A N 1
ATOM 689 C CA . ASN A 1 84 ? 27.771 3.412 -6.089 1.00 93.00 84 ASN A CA 1
ATOM 690 C C . ASN A 1 84 ? 27.955 3.160 -7.600 1.00 93.00 84 ASN A C 1
ATOM 692 O O . ASN A 1 84 ? 29.080 3.017 -8.075 1.00 93.00 84 ASN A O 1
ATOM 696 N N . PHE A 1 85 ? 26.861 3.112 -8.362 1.00 94.69 85 PHE A N 1
ATOM 697 C CA . PHE A 1 85 ? 26.884 2.941 -9.810 1.00 94.69 85 PHE A CA 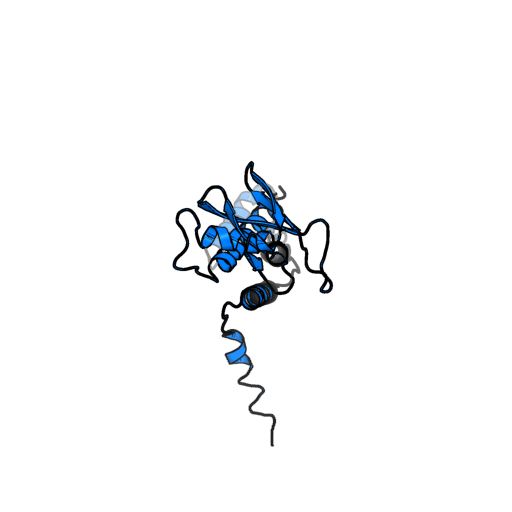1
ATOM 698 C C . PHE A 1 85 ? 25.987 3.992 -10.454 1.00 94.69 85 PHE A C 1
ATOM 700 O O . PHE A 1 85 ? 24.818 4.122 -10.100 1.00 94.69 85 PHE A O 1
ATOM 707 N N . ASN A 1 86 ? 26.521 4.748 -11.404 1.00 95.88 86 ASN A N 1
ATOM 708 C CA . ASN A 1 86 ? 25.770 5.756 -12.138 1.00 95.88 86 ASN A CA 1
ATOM 709 C C . ASN A 1 86 ? 26.365 5.869 -13.540 1.00 95.88 86 ASN A C 1
ATOM 711 O O . ASN A 1 86 ? 27.576 6.055 -13.681 1.00 95.88 86 ASN A O 1
ATOM 715 N N . LYS A 1 87 ? 25.540 5.691 -14.572 1.00 96.50 87 LYS A N 1
ATOM 716 C CA . LYS A 1 87 ? 26.000 5.722 -15.961 1.00 96.50 87 LYS A CA 1
ATOM 717 C C . LYS A 1 87 ? 24.874 6.183 -16.870 1.00 96.50 87 LYS A C 1
ATOM 719 O O . LYS A 1 87 ? 23.758 5.688 -16.781 1.00 96.50 87 LYS A O 1
ATOM 724 N N . THR A 1 88 ? 25.182 7.084 -17.795 1.00 97.12 88 THR A N 1
ATOM 725 C CA . THR A 1 88 ? 24.262 7.412 -18.888 1.00 97.12 88 THR A CA 1
ATOM 726 C C . THR A 1 88 ? 24.507 6.465 -20.055 1.00 97.12 88 THR A C 1
ATOM 728 O O . THR A 1 88 ? 25.642 6.303 -20.503 1.00 97.12 88 THR A O 1
ATOM 731 N N . LEU A 1 89 ? 23.443 5.822 -20.522 1.00 96.62 89 LEU A N 1
ATOM 732 C CA . LEU A 1 89 ? 23.451 4.869 -21.622 1.00 96.62 89 LEU A CA 1
ATOM 733 C C . LEU A 1 89 ? 22.486 5.332 -22.711 1.00 96.62 89 LEU A C 1
ATOM 735 O O . LEU A 1 89 ? 21.417 5.867 -22.419 1.00 96.62 89 LEU A O 1
ATOM 739 N N . ASP A 1 90 ? 22.868 5.107 -23.963 1.00 96.38 90 ASP A N 1
ATOM 740 C CA . ASP A 1 90 ? 21.938 5.166 -25.090 1.00 96.38 90 ASP A CA 1
ATOM 741 C C . ASP A 1 90 ? 20.911 4.035 -24.951 1.00 96.38 90 ASP A C 1
ATOM 743 O O . ASP A 1 90 ? 21.274 2.929 -24.531 1.00 96.38 90 ASP A O 1
ATOM 747 N N . ARG A 1 91 ? 19.641 4.296 -25.278 1.00 94.69 91 ARG A N 1
ATOM 748 C CA . ARG A 1 91 ? 18.564 3.303 -25.193 1.00 94.69 91 ARG A CA 1
ATOM 749 C C . ARG A 1 91 ? 18.901 2.026 -25.961 1.00 94.69 91 ARG A C 1
ATOM 751 O O . ARG A 1 91 ? 18.537 0.953 -25.500 1.00 94.69 91 ARG A O 1
ATOM 758 N N . ASP A 1 92 ? 19.664 2.125 -27.051 1.00 95.62 92 ASP A N 1
ATOM 759 C CA . ASP A 1 92 ? 20.035 0.983 -27.893 1.00 95.62 92 ASP A CA 1
ATOM 760 C C . ASP A 1 92 ? 21.105 0.080 -27.237 1.00 95.62 92 ASP A C 1
ATOM 762 O O . ASP A 1 92 ? 21.423 -1.000 -27.740 1.00 95.62 92 ASP A O 1
ATOM 766 N N . LYS A 1 93 ? 21.690 0.492 -26.100 1.00 96.38 93 LYS A N 1
ATOM 767 C CA . LYS A 1 93 ? 22.645 -0.318 -25.316 1.00 96.38 93 LYS A CA 1
ATOM 768 C C . LYS A 1 93 ? 21.974 -1.270 -24.324 1.00 96.38 93 LYS A C 1
ATOM 770 O O . LYS A 1 93 ? 22.674 -2.067 -23.696 1.00 96.38 93 LYS A O 1
ATOM 775 N N . GLY A 1 94 ? 20.655 -1.203 -24.176 1.00 95.94 94 GLY A N 1
ATOM 776 C CA . GLY A 1 94 ? 19.903 -2.041 -23.252 1.00 95.94 94 GLY A CA 1
ATOM 777 C C . GLY A 1 94 ? 18.448 -2.208 -23.665 1.00 95.94 94 GLY A C 1
ATOM 778 O O . GLY A 1 94 ? 18.031 -1.815 -24.747 1.00 95.94 94 GLY A O 1
ATOM 779 N N . VAL A 1 95 ? 17.667 -2.815 -22.782 1.00 96.88 95 VAL A N 1
ATOM 780 C CA . VAL A 1 95 ? 16.223 -2.981 -22.936 1.00 96.88 95 VAL A CA 1
ATOM 781 C C . VAL A 1 95 ? 15.544 -2.290 -21.767 1.00 96.88 95 VAL A C 1
ATOM 783 O O . VAL A 1 95 ? 15.830 -2.598 -20.609 1.00 96.88 95 VAL A O 1
ATOM 786 N N . ILE A 1 96 ? 14.647 -1.352 -22.065 1.00 97.00 96 ILE A N 1
ATOM 787 C CA . ILE A 1 96 ? 13.798 -0.720 -21.054 1.00 97.00 96 ILE A CA 1
ATOM 788 C C . ILE A 1 96 ? 12.651 -1.664 -20.712 1.00 97.00 96 ILE A C 1
ATOM 790 O O . ILE A 1 96 ? 11.896 -2.082 -21.586 1.00 97.00 96 ILE A O 1
ATOM 794 N N . ILE A 1 97 ? 12.500 -1.953 -19.425 1.00 97.25 97 ILE A N 1
ATOM 795 C CA . ILE A 1 97 ? 11.370 -2.691 -18.870 1.00 97.25 97 ILE A CA 1
ATOM 796 C C . ILE A 1 97 ? 10.545 -1.688 -18.069 1.00 97.25 97 ILE A C 1
ATOM 798 O O . ILE A 1 97 ? 11.067 -1.004 -17.186 1.00 97.25 97 ILE A O 1
ATOM 802 N N . ARG A 1 98 ? 9.262 -1.572 -18.408 1.00 96.69 98 ARG A N 1
ATOM 803 C CA . ARG A 1 98 ? 8.318 -0.657 -17.760 1.00 96.69 98 ARG A CA 1
ATOM 804 C C . ARG A 1 98 ? 7.448 -1.418 -16.775 1.00 96.69 98 ARG A C 1
ATOM 806 O O . ARG A 1 98 ? 7.066 -2.548 -17.049 1.00 96.69 98 ARG A O 1
ATOM 813 N N . ASN A 1 99 ? 7.127 -0.767 -15.665 1.00 96.19 99 ASN A N 1
ATOM 814 C CA . ASN A 1 99 ? 6.215 -1.285 -14.652 1.00 96.19 99 ASN A CA 1
ATOM 815 C C . ASN A 1 99 ? 4.768 -1.285 -15.172 1.00 96.19 99 ASN A C 1
ATOM 817 O O . ASN A 1 99 ? 4.050 -2.272 -15.071 1.00 96.19 99 ASN A O 1
ATOM 821 N N . ASN A 1 100 ? 4.369 -0.181 -15.803 1.00 93.94 100 ASN A N 1
ATOM 822 C CA . ASN A 1 100 ? 3.059 0.020 -16.417 1.00 93.94 100 ASN A CA 1
ATOM 823 C C . ASN A 1 100 ? 3.198 0.873 -17.695 1.00 93.94 100 ASN A C 1
ATOM 825 O O . ASN A 1 100 ? 4.298 1.304 -18.056 1.00 93.94 100 ASN A O 1
ATOM 829 N N . ALA A 1 101 ? 2.092 1.110 -18.405 1.00 93.31 101 ALA A N 1
ATOM 830 C CA . ALA A 1 101 ? 2.099 1.819 -19.689 1.00 93.31 101 ALA A CA 1
ATOM 831 C C . ALA A 1 101 ? 2.686 3.242 -19.603 1.00 93.31 101 ALA A C 1
ATOM 833 O O . ALA A 1 101 ? 3.315 3.703 -20.553 1.00 93.31 101 ALA A O 1
ATOM 834 N N . THR A 1 102 ? 2.528 3.909 -18.459 1.00 93.06 102 THR A N 1
ATOM 835 C CA . THR A 1 102 ? 3.045 5.258 -18.182 1.00 93.06 102 THR A CA 1
ATOM 836 C C . THR A 1 102 ? 4.468 5.263 -17.625 1.00 93.06 102 THR A C 1
ATOM 838 O O . THR A 1 102 ? 5.035 6.335 -17.426 1.00 93.06 102 THR A O 1
ATOM 841 N N . ALA A 1 103 ? 5.066 4.088 -17.390 1.00 93.31 103 ALA A N 1
ATOM 842 C CA . ALA A 1 103 ? 6.367 3.920 -16.744 1.00 93.31 103 ALA A CA 1
ATOM 843 C C . ALA A 1 103 ? 6.462 4.606 -15.365 1.00 93.31 103 ALA A C 1
ATOM 845 O O . ALA A 1 103 ? 7.523 5.108 -14.988 1.00 93.31 103 ALA A O 1
ATOM 846 N N . THR A 1 104 ? 5.353 4.632 -14.623 1.00 94.62 104 THR A N 1
ATOM 847 C CA . THR A 1 104 ? 5.250 5.202 -13.273 1.00 94.62 104 THR A CA 1
ATOM 848 C C . THR A 1 104 ? 5.373 4.122 -12.204 1.00 94.62 104 THR A C 1
ATOM 850 O O . THR A 1 104 ? 5.192 2.931 -12.470 1.00 94.62 104 THR A O 1
ATOM 853 N N . ASN A 1 105 ? 5.748 4.539 -10.997 1.00 95.25 105 ASN A N 1
ATOM 854 C CA . ASN A 1 105 ? 5.876 3.649 -9.849 1.00 95.25 105 ASN A CA 1
ATOM 855 C C . ASN A 1 105 ? 4.482 3.239 -9.328 1.00 95.25 105 ASN A C 1
ATOM 857 O O . ASN A 1 105 ? 3.531 3.992 -9.506 1.00 95.25 105 ASN A O 1
ATOM 861 N N . ASP A 1 106 ? 4.384 2.070 -8.692 1.00 96.38 106 ASP A N 1
ATOM 862 C CA . ASP A 1 106 ? 3.190 1.672 -7.923 1.00 96.38 106 ASP A CA 1
ATOM 863 C C . ASP A 1 106 ? 3.329 2.088 -6.443 1.00 96.38 106 ASP A C 1
ATOM 865 O O . ASP A 1 106 ? 2.370 2.025 -5.681 1.00 96.38 106 ASP A O 1
ATOM 869 N N . HIS A 1 107 ? 4.536 2.470 -6.007 1.00 95.44 107 HIS A N 1
ATOM 870 C CA . HIS A 1 107 ? 4.845 2.852 -4.626 1.00 95.44 107 HIS A CA 1
ATOM 871 C C . HIS A 1 107 ? 3.885 3.913 -4.073 1.00 95.44 107 HIS A C 1
ATOM 873 O O . HIS A 1 107 ? 3.373 3.736 -2.967 1.00 95.44 107 HIS A O 1
ATOM 879 N N . ASP A 1 108 ? 3.626 4.964 -4.847 1.00 95.44 108 ASP A N 1
ATOM 880 C CA . ASP A 1 108 ? 2.783 6.087 -4.444 1.00 95.44 108 ASP A CA 1
ATOM 881 C C . ASP A 1 108 ? 1.325 5.638 -4.237 1.00 95.44 108 ASP A C 1
ATOM 883 O O . ASP A 1 108 ? 0.705 5.979 -3.228 1.00 95.44 108 ASP A O 1
ATOM 887 N N . ASP A 1 109 ? 0.798 4.794 -5.131 1.00 96.88 109 ASP A N 1
ATOM 888 C CA . ASP A 1 109 ? -0.547 4.222 -5.002 1.00 96.88 109 ASP A CA 1
ATOM 889 C C . ASP A 1 109 ? -0.652 3.304 -3.775 1.00 96.88 109 ASP A C 1
ATOM 891 O O . ASP A 1 109 ? -1.601 3.389 -2.991 1.00 96.88 109 ASP A O 1
ATOM 895 N N . LEU A 1 110 ? 0.348 2.441 -3.559 1.00 97.88 110 LEU A N 1
ATOM 896 C CA . LEU A 1 110 ? 0.396 1.547 -2.399 1.00 97.88 110 LEU A CA 1
ATOM 897 C C . LEU A 1 110 ? 0.441 2.319 -1.075 1.00 97.88 110 LEU A C 1
ATOM 899 O O . LEU A 1 110 ? -0.200 1.908 -0.104 1.00 97.88 110 LEU A O 1
ATOM 903 N N . LEU A 1 111 ? 1.194 3.420 -1.028 1.00 96.94 111 LEU A N 1
ATOM 904 C CA . LEU A 1 111 ? 1.264 4.292 0.141 1.00 96.94 111 LEU A CA 1
ATOM 905 C C . LEU A 1 111 ? -0.082 4.981 0.390 1.00 96.94 111 LEU A C 1
ATOM 907 O O . LEU A 1 111 ? -0.570 4.960 1.518 1.00 96.94 111 LEU A O 1
ATOM 911 N N . LEU A 1 112 ? -0.733 5.488 -0.659 1.00 97.00 112 LEU A N 1
ATOM 912 C CA . LEU A 1 112 ? -2.055 6.104 -0.555 1.00 97.00 112 LEU A CA 1
ATOM 913 C C . LEU A 1 112 ? -3.108 5.131 0.001 1.00 97.00 112 LEU A C 1
ATOM 915 O O . LEU A 1 112 ? -3.904 5.499 0.868 1.00 97.00 112 LEU A O 1
ATOM 919 N N . PHE A 1 113 ? -3.118 3.875 -0.459 1.00 98.12 113 PHE A N 1
ATOM 920 C CA . PHE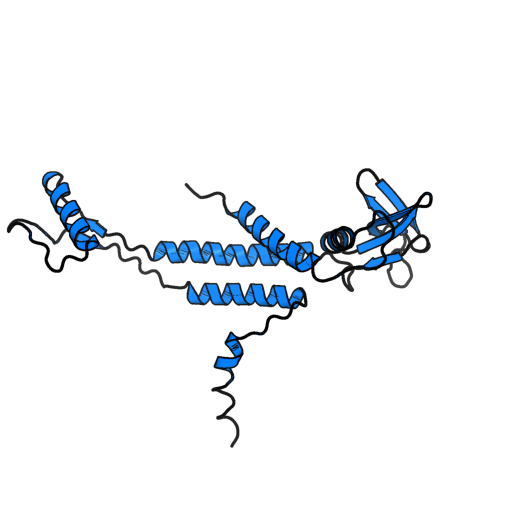 A 1 113 ? -4.000 2.849 0.110 1.00 98.12 113 PHE A CA 1
ATOM 921 C C . PHE A 1 113 ? -3.685 2.570 1.585 1.00 98.12 113 PHE A C 1
ATOM 923 O O . PHE A 1 113 ? -4.609 2.397 2.382 1.00 98.12 113 PHE A O 1
ATOM 930 N N . ALA A 1 114 ? -2.403 2.542 1.964 1.00 97.94 114 ALA A N 1
ATOM 931 C CA . ALA A 1 114 ? -1.984 2.347 3.351 1.00 97.94 114 ALA A CA 1
ATOM 932 C C . ALA A 1 114 ? -2.457 3.485 4.262 1.00 97.94 114 ALA A C 1
ATOM 934 O O . ALA A 1 114 ? -3.006 3.210 5.328 1.00 97.94 114 ALA A O 1
ATOM 935 N N . GLU A 1 115 ? -2.321 4.738 3.826 1.00 96.94 115 GLU A N 1
ATOM 936 C CA . GLU A 1 115 ? -2.805 5.913 4.556 1.00 96.94 115 GLU A CA 1
ATOM 937 C C . GLU A 1 115 ? -4.327 5.880 4.732 1.00 96.94 115 GLU A C 1
ATOM 939 O O . GLU A 1 115 ? -4.823 5.964 5.855 1.00 96.94 115 GLU A O 1
ATOM 944 N N . ARG A 1 116 ? -5.081 5.641 3.650 1.00 97.44 116 ARG A N 1
ATOM 945 C CA . ARG A 1 116 ? -6.552 5.568 3.701 1.00 97.44 116 ARG A CA 1
ATOM 946 C C . ARG A 1 116 ? -7.059 4.469 4.629 1.00 97.44 116 ARG A C 1
ATOM 948 O O . ARG A 1 116 ? -8.019 4.676 5.368 1.00 97.44 116 ARG A O 1
ATOM 955 N N . ILE A 1 117 ? -6.444 3.287 4.586 1.00 97.75 117 ILE A N 1
ATOM 956 C CA . ILE A 1 117 ? -6.830 2.175 5.462 1.00 97.75 117 ILE A CA 1
ATOM 957 C C . ILE A 1 117 ? -6.448 2.481 6.915 1.00 97.75 117 ILE A C 1
ATOM 959 O O . ILE A 1 117 ? -7.248 2.209 7.809 1.00 97.75 117 ILE A O 1
ATOM 963 N N . ASN A 1 118 ? -5.282 3.086 7.160 1.00 97.12 118 ASN A N 1
ATOM 964 C CA . ASN A 1 118 ? -4.873 3.504 8.500 1.00 97.12 118 ASN A CA 1
ATOM 965 C C . ASN A 1 118 ? -5.852 4.524 9.104 1.00 97.12 118 ASN A C 1
ATOM 967 O O . ASN A 1 118 ? -6.228 4.398 10.268 1.00 97.12 118 ASN A O 1
ATOM 971 N N . ASP A 1 119 ? -6.319 5.499 8.325 1.00 96.50 119 ASP A N 1
ATOM 972 C CA . ASP A 1 119 ? -7.304 6.484 8.788 1.00 96.50 119 ASP A CA 1
ATOM 973 C C . ASP A 1 119 ? -8.616 5.820 9.228 1.00 96.50 119 ASP A C 1
ATOM 975 O O . ASP A 1 119 ? -9.188 6.164 10.271 1.00 96.50 119 ASP A O 1
ATOM 979 N N . VAL A 1 120 ? -9.080 4.818 8.474 1.00 97.62 120 VAL A N 1
ATOM 980 C CA . VAL A 1 120 ? -10.265 4.035 8.847 1.00 97.62 120 VAL A CA 1
ATOM 981 C C . VAL A 1 120 ? -10.008 3.236 10.124 1.00 97.62 120 VAL A C 1
ATOM 983 O O . VAL A 1 120 ? -10.829 3.288 11.038 1.00 97.62 120 VAL A O 1
ATOM 986 N N . GLU A 1 121 ? -8.876 2.538 10.233 1.00 96.50 121 GLU A N 1
ATOM 987 C CA . GLU A 1 121 ? -8.544 1.733 11.419 1.00 96.50 121 GLU A CA 1
ATOM 988 C C . GLU A 1 121 ? -8.402 2.588 12.689 1.00 96.50 121 GLU A C 1
ATOM 990 O O . GLU A 1 121 ? -8.961 2.242 13.730 1.00 96.50 121 GLU A O 1
ATOM 995 N N . GLN A 1 122 ? -7.770 3.760 12.603 1.00 94.94 122 GLN A N 1
ATOM 996 C CA . GLN A 1 122 ? -7.707 4.706 13.722 1.00 94.94 122 GLN A CA 1
ATOM 997 C C . GLN A 1 122 ? -9.096 5.234 14.107 1.00 94.94 122 GLN A C 1
ATOM 999 O O . GLN A 1 122 ? -9.412 5.378 15.291 1.00 94.94 122 GLN A O 1
ATOM 1004 N N . THR A 1 123 ? -9.959 5.484 13.121 1.00 95.75 123 THR A N 1
ATOM 1005 C CA . THR A 1 123 ? -11.349 5.886 13.375 1.00 95.75 123 THR A CA 1
ATOM 1006 C C . THR A 1 123 ? -12.131 4.772 14.077 1.00 95.75 123 THR A C 1
ATOM 1008 O O . THR A 1 123 ? -12.899 5.048 15.002 1.00 95.75 123 THR A O 1
ATOM 1011 N N . MET A 1 124 ? -11.911 3.511 13.691 1.00 96.56 124 MET A N 1
ATOM 1012 C CA . MET A 1 124 ? -12.498 2.347 14.359 1.00 96.56 124 MET A CA 1
ATOM 1013 C C . MET A 1 124 ? -12.049 2.257 15.817 1.00 96.56 124 MET A C 1
ATOM 1015 O O . MET A 1 124 ? -12.893 2.088 16.694 1.00 96.56 124 MET A O 1
ATOM 1019 N N . ASP A 1 125 ? -10.761 2.446 16.104 1.00 95.31 125 ASP A N 1
ATOM 1020 C CA . ASP A 1 125 ? -10.243 2.425 17.476 1.00 95.31 125 ASP A CA 1
ATOM 1021 C C . ASP A 1 125 ? -10.882 3.512 18.356 1.00 95.31 125 ASP A C 1
ATOM 1023 O O . ASP A 1 125 ? -11.260 3.257 19.506 1.00 95.31 125 ASP A O 1
ATOM 1027 N N . ILE A 1 126 ? -11.061 4.721 17.813 1.00 93.19 126 ILE A N 1
ATOM 1028 C CA . ILE A 1 126 ? -11.735 5.824 18.510 1.00 93.19 126 ILE A CA 1
ATOM 1029 C C . ILE A 1 126 ? -13.215 5.494 18.748 1.00 93.19 126 ILE A C 1
ATOM 1031 O O . ILE A 1 126 ? -13.706 5.690 19.864 1.00 93.19 126 ILE A O 1
ATOM 1035 N N . ASN A 1 127 ? -13.924 4.973 17.740 1.00 94.75 127 ASN A N 1
ATOM 1036 C CA . ASN A 1 127 ? -15.336 4.605 17.867 1.00 94.75 127 ASN A CA 1
ATOM 1037 C C . ASN A 1 127 ? -15.542 3.445 18.849 1.00 94.75 127 ASN A C 1
ATOM 1039 O O . ASN A 1 127 ? -16.445 3.497 19.676 1.00 94.75 127 ASN A O 1
ATOM 1043 N N . LEU A 1 128 ? -14.676 2.433 18.830 1.00 94.44 128 LEU A N 1
ATOM 1044 C CA . LEU A 1 128 ? -14.709 1.342 19.801 1.00 94.44 128 LEU A CA 1
ATOM 1045 C C . LEU A 1 128 ? -14.468 1.871 21.219 1.00 94.44 128 LEU A C 1
ATOM 1047 O O . LEU A 1 128 ? -15.138 1.467 22.170 1.00 94.44 128 LEU A O 1
ATOM 1051 N N . ASN A 1 129 ? -13.529 2.805 21.381 1.00 90.88 129 ASN A N 1
ATOM 1052 C CA . ASN A 1 129 ? -13.258 3.411 22.677 1.00 90.88 129 ASN A CA 1
ATOM 1053 C C . ASN A 1 129 ? -14.428 4.270 23.189 1.00 90.88 129 ASN A C 1
ATOM 1055 O O . ASN A 1 129 ? -14.645 4.309 24.399 1.00 90.88 129 ASN A O 1
ATOM 1059 N N . SER A 1 130 ? -15.200 4.915 22.308 1.00 90.19 130 SER A N 1
ATOM 1060 C CA . SER A 1 130 ? -16.373 5.708 22.703 1.00 90.19 130 SER A CA 1
ATOM 1061 C C . SER A 1 130 ? -17.557 4.859 23.186 1.00 90.19 130 SER A C 1
ATOM 1063 O O . SER A 1 130 ? -18.415 5.377 23.901 1.00 90.19 130 SER A 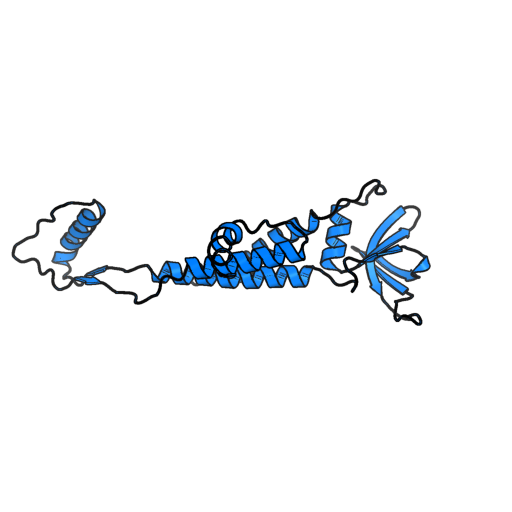O 1
ATOM 1065 N N . GLN A 1 131 ? -17.561 3.550 22.903 1.00 89.94 131 GLN A N 1
ATOM 1066 C CA . GLN A 1 131 ? -18.544 2.600 23.445 1.00 89.94 131 GLN A CA 1
ATOM 1067 C C . GLN A 1 131 ? -18.320 2.271 24.928 1.00 89.94 131 GLN A C 1
ATOM 1069 O O . GLN A 1 131 ? -19.147 1.615 25.561 1.00 89.94 131 GLN A O 1
ATOM 1074 N N . LYS A 1 132 ? -17.197 2.696 25.517 1.00 86.12 132 LYS A N 1
ATOM 1075 C CA . LYS A 1 132 ? -16.944 2.497 26.947 1.00 86.12 132 LYS A CA 1
ATOM 1076 C C . LYS A 1 132 ? -17.829 3.448 27.752 1.00 86.12 132 LYS A C 1
ATOM 1078 O O . LYS A 1 132 ? -17.558 4.644 27.805 1.00 86.12 132 LYS A O 1
ATOM 1083 N N . THR A 1 133 ? -18.837 2.903 28.430 1.00 83.88 133 THR A N 1
ATOM 1084 C CA . THR A 1 133 ? -19.737 3.636 29.336 1.00 83.88 133 THR A CA 1
ATOM 1085 C C . THR A 1 133 ? -19.321 3.429 30.801 1.00 83.88 133 THR A C 1
ATOM 1087 O O . THR A 1 133 ? -19.700 2.420 31.408 1.00 83.88 133 THR A O 1
ATOM 1090 N N . PRO A 1 134 ? -18.503 4.314 31.401 1.00 80.62 134 PRO A N 1
ATOM 1091 C CA . PRO A 1 134 ? -18.062 4.139 32.779 1.00 80.62 134 PRO A CA 1
ATOM 1092 C C . PRO A 1 134 ? -19.181 4.453 33.782 1.00 80.62 134 PRO A C 1
ATOM 1094 O O . PRO A 1 134 ? -19.975 5.378 33.599 1.00 80.62 134 PRO A O 1
ATOM 1097 N N . TYR A 1 135 ? -19.184 3.716 34.893 1.00 80.31 135 TYR A N 1
ATOM 1098 C CA . TYR A 1 135 ? -19.942 4.080 36.089 1.00 80.31 135 TYR A CA 1
ATOM 1099 C C . TYR A 1 135 ? -19.162 5.130 36.884 1.00 80.31 135 TYR A C 1
ATOM 1101 O O . TYR A 1 135 ? -18.003 4.902 37.244 1.00 80.31 135 TYR A O 1
ATOM 1109 N N . VAL A 1 136 ? -19.801 6.255 37.193 1.00 80.38 136 VAL A N 1
ATOM 1110 C CA . VAL A 1 136 ? -19.282 7.289 38.089 1.00 80.38 136 VAL A CA 1
ATOM 1111 C C . VAL A 1 136 ? -20.077 7.216 39.387 1.00 80.38 136 VAL A C 1
ATOM 1113 O O . VAL A 1 136 ? -21.254 7.551 39.438 1.00 80.38 136 VAL A O 1
ATOM 1116 N N . ILE A 1 137 ? -19.435 6.736 40.450 1.00 82.75 137 ILE A N 1
ATOM 1117 C CA . ILE A 1 137 ? -20.070 6.594 41.763 1.00 82.75 137 ILE A CA 1
ATOM 1118 C C . ILE A 1 137 ? -19.503 7.657 42.695 1.00 82.75 137 ILE A C 1
ATOM 1120 O O . ILE A 1 137 ? -18.341 7.568 43.104 1.00 82.75 137 ILE A O 1
ATOM 1124 N N . LEU A 1 138 ? -20.324 8.646 43.042 1.00 81.56 138 LEU A N 1
ATOM 1125 C CA . LEU A 1 138 ? -19.975 9.676 44.015 1.00 81.56 138 LEU A CA 1
ATOM 1126 C C . LEU A 1 138 ? -20.370 9.186 45.413 1.00 81.56 138 LEU A C 1
ATOM 1128 O O . LEU A 1 138 ? -21.544 8.988 45.712 1.00 81.56 138 LEU A O 1
ATOM 1132 N N . CYS A 1 139 ? -19.391 8.952 46.282 1.00 82.88 139 CYS A N 1
ATOM 1133 C CA . CYS A 1 139 ? -19.647 8.451 47.631 1.00 82.88 139 CYS A CA 1
ATOM 1134 C C . CYS A 1 139 ? -18.675 9.039 48.648 1.00 82.88 139 CYS A C 1
ATOM 1136 O O . CYS A 1 139 ? -17.562 9.442 48.296 1.00 82.88 139 CYS A O 1
ATOM 1138 N N . ASP A 1 140 ? -19.095 9.052 49.912 1.00 85.62 140 ASP A N 1
ATOM 1139 C CA . ASP A 1 140 ? -18.221 9.433 51.015 1.00 85.62 140 ASP A CA 1
ATOM 1140 C C . ASP A 1 140 ? -17.118 8.381 51.202 1.00 85.62 140 ASP A C 1
ATOM 1142 O O . ASP A 1 140 ? -17.286 7.196 50.898 1.00 85.62 140 ASP A O 1
ATOM 1146 N N . GLU A 1 141 ? -15.978 8.777 51.772 1.00 87.06 141 GLU A N 1
ATOM 1147 C CA . GLU A 1 141 ? -14.827 7.877 51.942 1.00 87.06 141 GLU A CA 1
ATOM 1148 C C . GLU A 1 141 ? -15.180 6.598 52.725 1.00 87.06 141 GLU A C 1
ATOM 1150 O O . GLU A 1 141 ? -14.716 5.505 52.390 1.00 87.06 141 GLU A O 1
ATOM 1155 N N . LYS A 1 142 ? -16.085 6.716 53.705 1.00 88.25 142 LYS A N 1
ATOM 1156 C CA . LYS A 1 142 ? -16.589 5.596 54.517 1.00 88.25 142 LYS A CA 1
ATOM 1157 C C . LYS A 1 142 ? -17.386 4.569 53.702 1.00 88.25 142 LYS A C 1
ATOM 1159 O O . LYS A 1 142 ? -17.461 3.408 54.094 1.00 88.25 142 LYS A O 1
ATOM 1164 N N . GLU A 1 143 ? -17.965 4.970 52.573 1.00 86.25 143 GLU A N 1
ATOM 1165 C CA . GLU A 1 143 ? -18.803 4.125 51.715 1.00 86.25 143 GLU A CA 1
ATOM 1166 C C . GLU A 1 143 ? -18.022 3.512 50.539 1.00 86.25 143 GLU A C 1
ATOM 1168 O O . GLU A 1 143 ? -18.504 2.585 49.881 1.00 86.25 143 GLU A O 1
ATOM 1173 N N . ARG A 1 144 ? -16.783 3.962 50.293 1.00 87.94 144 ARG A N 1
ATOM 1174 C CA . ARG A 1 144 ? -15.962 3.549 49.144 1.00 87.94 144 ARG A CA 1
ATOM 1175 C C . ARG A 1 144 ? -15.760 2.035 49.050 1.00 87.94 144 ARG A C 1
ATOM 1177 O O . ARG A 1 144 ? -15.803 1.472 47.955 1.00 87.94 144 ARG A O 1
ATOM 1184 N N . LEU A 1 145 ? -15.525 1.362 50.180 1.00 89.75 145 LEU A N 1
ATOM 1185 C CA . LEU A 1 145 ? -15.359 -0.097 50.205 1.00 89.75 145 LEU A CA 1
ATOM 1186 C C . LEU A 1 145 ? -16.673 -0.817 49.863 1.00 89.75 145 LEU A C 1
ATOM 1188 O O . LEU A 1 145 ? -16.660 -1.804 49.127 1.00 89.75 145 LEU A O 1
ATOM 1192 N N . THR A 1 146 ? -17.804 -0.293 50.337 1.00 88.81 146 THR A N 1
ATOM 1193 C CA . THR A 1 146 ? -19.142 -0.826 50.053 1.00 88.81 146 THR A CA 1
ATOM 1194 C C . THR A 1 146 ? -19.438 -0.779 48.556 1.00 88.81 146 THR A C 1
ATOM 1196 O O . THR A 1 146 ? -19.752 -1.814 47.971 1.00 88.81 146 THR A O 1
ATOM 1199 N N . PHE A 1 147 ? -19.249 0.370 47.898 1.00 88.00 147 PHE A N 1
ATOM 1200 C CA . PHE A 1 147 ? -19.488 0.492 46.454 1.00 88.00 147 PHE A CA 1
ATOM 1201 C C . PHE A 1 147 ? -18.528 -0.356 45.606 1.00 88.00 147 PHE A C 1
ATOM 1203 O O . PHE A 1 147 ? -18.954 -0.948 44.614 1.00 88.00 147 PHE A O 1
ATOM 1210 N N . LYS A 1 148 ? -17.262 -0.523 46.022 1.00 88.69 148 LYS A N 1
ATOM 1211 C CA . LYS A 1 148 ? -16.342 -1.484 45.381 1.00 88.69 148 LYS A CA 1
ATOM 1212 C C . LYS A 1 148 ? -16.856 -2.924 45.468 1.00 88.69 148 LYS A C 1
ATOM 1214 O O . LYS A 1 148 ? -16.791 -3.660 44.486 1.00 88.69 148 LYS A O 1
ATOM 1219 N N . ASN A 1 149 ? -17.380 -3.325 46.625 1.00 89.69 149 ASN A N 1
ATOM 1220 C CA . ASN A 1 149 ? -17.949 -4.659 46.812 1.00 89.69 149 ASN A CA 1
ATOM 1221 C C . ASN A 1 149 ? -19.224 -4.863 45.985 1.00 89.69 149 ASN A C 1
ATOM 1223 O O . ASN A 1 149 ? -19.415 -5.951 45.446 1.00 89.69 149 ASN A O 1
ATOM 1227 N N . ILE A 1 150 ? -20.058 -3.828 45.846 1.00 88.25 150 ILE A N 1
ATOM 1228 C CA . ILE A 1 150 ? -21.236 -3.838 44.967 1.00 88.25 150 ILE A CA 1
ATOM 1229 C C . ILE A 1 150 ? -20.803 -4.063 43.512 1.00 88.25 150 ILE A C 1
ATOM 1231 O O . ILE A 1 150 ? -21.260 -5.020 42.892 1.00 88.25 150 ILE A O 1
ATOM 1235 N N . LEU A 1 151 ? -19.858 -3.271 42.990 1.00 87.19 151 LEU A N 1
ATOM 1236 C CA . LEU A 1 151 ? -19.349 -3.436 41.620 1.00 87.19 151 LEU A CA 1
ATOM 1237 C C . LEU A 1 151 ? -18.740 -4.827 41.382 1.00 87.19 151 LEU A C 1
ATOM 1239 O O . LEU A 1 151 ? -18.985 -5.437 40.345 1.00 87.19 151 LEU A O 1
ATOM 1243 N N . ASN A 1 152 ? -18.003 -5.371 42.352 1.00 90.12 152 ASN A N 1
ATOM 1244 C CA . ASN A 1 152 ? -17.449 -6.725 42.262 1.00 90.12 152 ASN A CA 1
ATOM 1245 C C . ASN A 1 152 ? -18.549 -7.805 42.206 1.00 90.12 152 ASN A C 1
ATOM 1247 O O . ASN A 1 152 ? -18.405 -8.808 41.513 1.00 90.12 152 ASN A O 1
ATOM 1251 N N . GLN A 1 153 ? -19.663 -7.620 42.920 1.00 90.56 153 GLN A N 1
ATOM 1252 C CA . GLN A 1 153 ? -20.806 -8.537 42.843 1.00 90.56 153 GLN A CA 1
ATOM 1253 C C . GLN A 1 153 ? -21.523 -8.453 41.491 1.00 90.56 153 GLN A C 1
ATOM 1255 O O . GLN A 1 153 ? -21.879 -9.500 40.947 1.00 90.56 153 GLN A O 1
ATOM 1260 N N . VAL A 1 154 ? -21.660 -7.248 40.921 1.00 86.38 154 VAL A N 1
ATOM 1261 C CA . VAL A 1 154 ? -22.167 -7.052 39.550 1.00 86.38 154 VAL A CA 1
ATOM 1262 C C . VAL A 1 154 ? -21.272 -7.782 38.543 1.00 86.38 154 VAL A C 1
ATOM 1264 O O . VAL A 1 154 ? -21.766 -8.581 37.754 1.00 86.38 154 VAL A O 1
ATOM 1267 N N . GLN A 1 155 ? -19.949 -7.600 38.625 1.00 86.50 155 GLN A N 1
ATOM 1268 C CA . GLN A 1 155 ? -18.977 -8.282 37.753 1.00 86.50 155 GLN A CA 1
ATOM 1269 C C . GLN A 1 155 ? -18.994 -9.813 37.892 1.00 86.50 155 GLN A C 1
ATOM 1271 O O . GLN A 1 155 ? -18.635 -10.525 36.960 1.00 86.50 155 GLN A O 1
ATOM 1276 N N . LYS A 1 156 ? -19.417 -10.331 39.050 1.00 92.56 156 LYS A N 1
ATOM 1277 C CA . LYS A 1 156 ? -19.580 -11.769 39.322 1.00 92.56 156 LYS A CA 1
ATOM 1278 C C . LYS A 1 156 ? -20.984 -12.293 39.008 1.00 92.56 156 LYS A C 1
ATOM 1280 O O . LYS A 1 156 ? -21.321 -13.386 39.464 1.00 92.56 156 LYS A O 1
ATOM 1285 N N . PHE A 1 157 ? -21.799 -11.524 38.283 1.00 88.50 157 PHE A N 1
ATOM 1286 C CA . PHE A 1 157 ? -23.146 -11.908 37.849 1.00 88.50 157 PHE A CA 1
ATOM 1287 C C . PHE A 1 157 ? -24.057 -12.366 39.004 1.00 88.50 157 PHE A C 1
ATOM 1289 O O . PHE A 1 157 ? -24.813 -13.330 38.884 1.00 88.50 157 PHE A O 1
ATOM 1296 N N . LYS A 1 158 ? -23.973 -11.710 40.171 1.00 88.75 158 LYS A N 1
ATOM 1297 C CA . LYS A 1 158 ? -24.833 -12.039 41.317 1.00 88.75 158 LYS A CA 1
ATOM 1298 C C . LYS A 1 158 ? -26.267 -11.556 41.079 1.00 88.75 158 LYS A C 1
ATOM 1300 O O . LYS A 1 158 ? -26.480 -10.390 40.775 1.00 88.75 158 LYS A O 1
ATOM 1305 N N . TYR A 1 159 ? -27.240 -12.448 41.287 1.00 87.19 159 TYR A N 1
ATOM 1306 C CA . TYR A 1 159 ? -28.674 -12.167 41.113 1.00 87.19 159 TYR A CA 1
ATOM 1307 C C . TYR A 1 159 ? -29.217 -11.104 42.082 1.00 87.19 159 TYR A C 1
ATOM 1309 O O . TYR A 1 159 ? -30.089 -10.322 41.720 1.00 87.19 159 TYR A O 1
ATOM 1317 N N . ALA A 1 160 ? -28.697 -11.057 43.312 1.00 87.88 160 ALA A N 1
ATOM 1318 C CA . ALA A 1 160 ? -29.089 -10.079 44.320 1.00 87.88 160 ALA A CA 1
ATOM 1319 C C . ALA A 1 160 ? -27.852 -9.494 45.007 1.00 87.88 160 ALA A C 1
ATOM 1321 O O . ALA A 1 160 ? -26.905 -10.221 45.315 1.00 87.88 160 ALA A O 1
ATOM 1322 N N . ILE A 1 161 ? -27.890 -8.186 45.270 1.00 86.56 161 ILE A N 1
ATOM 1323 C CA . ILE A 1 161 ? -26.865 -7.451 46.014 1.00 86.56 161 ILE A CA 1
ATOM 1324 C C . ILE A 1 161 ? -27.530 -6.889 47.268 1.00 86.56 161 ILE A C 1
ATOM 1326 O O . ILE A 1 161 ? -28.444 -6.072 47.184 1.00 86.56 161 ILE A O 1
ATOM 1330 N N . PHE A 1 162 ? -27.084 -7.340 48.439 1.00 85.69 162 PHE A N 1
ATOM 1331 C CA . PHE A 1 162 ? -27.631 -6.899 49.721 1.00 85.69 162 PHE A CA 1
ATOM 1332 C C . PHE A 1 162 ? -26.879 -5.664 50.230 1.00 85.69 162 PHE A C 1
ATOM 1334 O O . PHE A 1 162 ? -25.648 -5.647 50.258 1.00 85.69 162 PHE A O 1
ATOM 1341 N N . GLY A 1 163 ? -27.623 -4.637 50.644 1.00 84.94 163 GLY A N 1
ATOM 1342 C CA . GLY A 1 163 ? -27.099 -3.388 51.199 1.00 84.94 163 GLY A CA 1
ATOM 1343 C C . GLY A 1 163 ? -27.707 -3.063 52.565 1.00 84.94 163 GLY A C 1
ATOM 1344 O O . GLY A 1 163 ? -28.689 -3.674 52.988 1.00 84.94 163 GLY A O 1
ATOM 1345 N N . SER A 1 164 ? -27.122 -2.097 53.274 1.00 83.75 164 SER A N 1
ATOM 1346 C CA . SER A 1 164 ? -27.687 -1.593 54.530 1.00 83.75 164 SER A CA 1
ATOM 1347 C C . SER A 1 164 ? -28.877 -0.662 54.259 1.00 83.75 164 SER A C 1
ATOM 1349 O O . SER A 1 164 ? -28.939 -0.014 53.216 1.00 83.75 164 SER A O 1
ATOM 1351 N N . LYS A 1 165 ? -29.806 -0.533 55.219 1.00 82.50 165 LYS A N 1
ATOM 1352 C CA . LYS A 1 165 ? -30.974 0.368 55.093 1.00 82.50 165 LYS A CA 1
ATOM 1353 C C . LYS A 1 165 ? -30.605 1.843 54.856 1.00 82.50 165 LYS A C 1
ATOM 1355 O O . LYS A 1 165 ? -31.441 2.593 54.373 1.00 82.50 165 LYS A O 1
ATOM 1360 N N . GLY A 1 166 ? -29.391 2.256 55.225 1.00 82.31 166 GLY A N 1
ATOM 1361 C CA . GLY A 1 166 ? -28.901 3.627 55.052 1.00 82.31 166 GLY A CA 1
ATOM 1362 C C . GLY A 1 166 ? -28.152 3.884 53.741 1.00 82.31 166 GLY A C 1
ATOM 1363 O O . GLY A 1 166 ? -27.755 5.021 53.510 1.00 82.31 166 GLY A O 1
ATOM 1364 N N . LEU A 1 167 ? -27.933 2.862 52.903 1.00 81.56 167 LEU A N 1
ATOM 1365 C CA . LEU A 1 167 ? -27.192 3.002 51.649 1.00 81.56 167 LEU A CA 1
ATOM 1366 C C . LEU A 1 167 ? -27.960 3.888 50.658 1.00 81.56 167 LEU A C 1
ATOM 1368 O O . LEU A 1 167 ? -29.074 3.557 50.251 1.00 81.56 167 LEU A O 1
ATOM 1372 N N . LYS A 1 168 ? -27.344 4.991 50.225 1.00 78.19 168 LYS A N 1
ATOM 1373 C CA . LYS A 1 168 ? -27.915 5.896 49.220 1.00 78.19 168 LYS A CA 1
ATOM 1374 C C . LYS A 1 168 ? -27.476 5.474 47.818 1.00 78.19 168 LYS A C 1
ATOM 1376 O O . LYS A 1 168 ? -26.341 5.704 47.421 1.00 78.19 168 LYS A O 1
ATOM 1381 N N . ILE A 1 169 ? -28.384 4.864 47.061 1.00 72.25 169 ILE A N 1
ATOM 1382 C CA . ILE A 1 169 ? -28.116 4.364 45.696 1.00 72.25 169 ILE A CA 1
ATOM 1383 C C . ILE A 1 169 ? -28.154 5.503 44.656 1.00 72.25 169 ILE A C 1
ATOM 1385 O O . ILE A 1 169 ? -27.602 5.379 43.569 1.00 72.25 169 ILE A O 1
ATOM 1389 N N . ASN A 1 170 ? -28.742 6.644 45.015 1.00 68.75 170 ASN A N 1
ATOM 1390 C CA . ASN A 1 170 ? -29.029 7.761 44.112 1.00 68.75 170 ASN A CA 1
ATOM 1391 C C . ASN A 1 170 ? -27.778 8.496 43.585 1.00 68.75 170 ASN A C 1
ATOM 1393 O O . ASN A 1 170 ? -27.922 9.351 42.723 1.00 68.75 170 ASN A O 1
ATOM 1397 N N . ASN A 1 171 ? -26.579 8.186 44.093 1.00 66.56 171 ASN A N 1
ATOM 1398 C CA . ASN A 1 171 ? -25.324 8.839 43.694 1.00 66.56 171 ASN A CA 1
ATOM 1399 C C . ASN A 1 171 ? -24.509 8.025 42.664 1.00 66.56 171 ASN A C 1
ATOM 1401 O O . ASN A 1 171 ? -23.301 8.233 42.509 1.00 66.56 171 ASN A O 1
ATOM 1405 N N . ILE A 1 172 ? -25.135 7.036 42.022 1.00 70.19 172 ILE A N 1
ATOM 1406 C CA . ILE A 1 172 ? -24.535 6.278 40.924 1.00 70.19 172 ILE A CA 1
ATOM 1407 C C . ILE A 1 172 ? -24.999 6.913 39.617 1.00 70.19 172 ILE A C 1
ATOM 1409 O O . ILE A 1 172 ? -26.122 6.672 39.177 1.00 70.19 172 ILE A O 1
ATOM 1413 N N . ASP A 1 173 ? -24.111 7.669 38.981 1.00 71.88 173 ASP A N 1
ATOM 1414 C CA . ASP A 1 173 ? -24.334 8.200 37.644 1.00 71.88 173 ASP A CA 1
ATOM 1415 C C . ASP A 1 173 ? -23.640 7.309 36.613 1.00 71.88 173 ASP A C 1
ATOM 1417 O O . ASP A 1 173 ? -22.474 6.928 36.742 1.00 71.88 173 ASP A O 1
ATOM 1421 N N . VAL A 1 174 ? -24.358 6.961 35.549 1.00 71.62 174 VAL A N 1
ATOM 1422 C CA . VAL A 1 174 ? -23.751 6.342 34.369 1.00 71.62 174 VAL A CA 1
ATOM 1423 C C . VAL A 1 174 ? -23.398 7.462 33.410 1.00 71.62 174 VAL A C 1
ATOM 1425 O O . VAL A 1 174 ? -24.282 8.204 32.978 1.00 71.62 174 VAL A O 1
ATOM 1428 N N . LEU A 1 175 ? -22.124 7.571 33.032 1.00 76.12 175 LEU A N 1
ATOM 1429 C CA . LEU A 1 175 ? -21.753 8.469 31.947 1.00 76.12 175 LEU A CA 1
ATOM 1430 C C . LEU A 1 175 ? -22.198 7.822 30.631 1.00 76.12 175 LEU A C 1
ATOM 1432 O O . LEU A 1 175 ? -21.485 7.003 30.048 1.00 76.12 175 LEU A O 1
ATOM 1436 N N . GLN A 1 176 ? -23.407 8.160 30.187 1.00 71.06 176 GLN A N 1
ATOM 1437 C CA . GLN A 1 176 ? -23.919 7.706 28.901 1.00 71.06 176 GLN A CA 1
ATOM 1438 C C . GLN A 1 176 ? -23.175 8.429 27.781 1.00 71.06 176 GLN A C 1
ATOM 1440 O O . GLN A 1 176 ? -23.445 9.593 27.474 1.00 71.06 176 GLN A O 1
ATOM 1445 N N . THR A 1 177 ? -22.232 7.730 27.157 1.00 72.25 177 THR A N 1
ATOM 1446 C CA . THR A 1 177 ? -21.640 8.174 25.903 1.00 72.25 177 THR A CA 1
ATOM 1447 C C . THR A 1 177 ? -22.703 7.999 24.813 1.00 72.25 177 THR A C 1
ATOM 1449 O O . THR A 1 177 ? -23.104 6.889 24.485 1.00 72.25 177 THR A O 1
ATOM 1452 N N . LYS A 1 178 ? -23.231 9.102 24.265 1.00 82.50 178 LYS A N 1
ATOM 1453 C CA . LYS A 1 178 ? -24.215 9.078 23.159 1.00 82.50 178 LYS A CA 1
ATOM 1454 C C . LYS A 1 178 ? -23.548 8.781 21.806 1.00 82.50 178 LYS A C 1
ATOM 1456 O O . LYS A 1 178 ? -23.863 9.422 20.810 1.00 82.50 178 LYS A O 1
ATOM 1461 N N . ALA A 1 179 ? -22.545 7.908 21.798 1.00 87.19 179 ALA A N 1
ATOM 1462 C CA . ALA A 1 179 ? -21.748 7.625 20.616 1.00 87.19 179 ALA A CA 1
ATOM 1463 C C . ALA A 1 179 ? -22.381 6.489 19.811 1.00 87.19 179 ALA A C 1
ATOM 1465 O O . ALA A 1 179 ? -22.556 5.390 20.330 1.00 87.19 179 ALA A O 1
ATOM 1466 N N . ASP A 1 180 ? -22.670 6.740 18.537 1.00 91.12 180 ASP A N 1
ATOM 1467 C CA . ASP A 1 180 ? -23.180 5.709 17.637 1.00 91.12 180 ASP A CA 1
ATOM 1468 C C . ASP A 1 180 ? -22.151 4.587 17.441 1.00 91.12 180 ASP A C 1
ATOM 1470 O O . ASP A 1 180 ? -20.944 4.835 17.342 1.00 91.12 180 ASP A O 1
ATOM 1474 N N . PHE A 1 181 ? -22.629 3.346 17.344 1.00 93.06 181 PHE A N 1
ATOM 1475 C CA . PHE A 1 181 ? -21.799 2.202 16.980 1.00 93.06 181 PHE A CA 1
ATOM 1476 C C . PHE A 1 181 ? -21.594 2.183 15.461 1.00 93.06 181 PHE A C 1
ATOM 1478 O O . PHE A 1 181 ? -22.528 1.924 14.702 1.00 93.06 181 PHE A O 1
ATOM 1485 N N . LEU A 1 182 ? -20.379 2.499 15.007 1.00 93.81 182 LEU A N 1
ATOM 1486 C CA . LEU A 1 182 ? -20.061 2.672 13.583 1.00 93.81 182 LEU A CA 1
ATOM 1487 C C . LEU A 1 182 ? -19.086 1.618 13.044 1.00 93.81 182 LEU A C 1
ATOM 1489 O O . LEU A 1 182 ? -18.717 1.691 11.872 1.00 93.81 182 LEU A O 1
ATOM 1493 N N . LEU A 1 183 ? -18.671 0.647 13.865 1.00 95.12 183 LEU A N 1
ATOM 1494 C CA . LEU A 1 183 ? -17.629 -0.314 13.487 1.00 95.12 183 LEU A CA 1
ATOM 1495 C C . LEU A 1 183 ? -17.991 -1.131 12.246 1.00 95.12 183 LEU A C 1
ATOM 1497 O O . LEU A 1 183 ? -17.131 -1.293 11.387 1.00 95.12 183 LEU A O 1
ATOM 1501 N N . ASP A 1 184 ? -19.248 -1.553 12.098 1.00 94.75 184 ASP A N 1
ATOM 1502 C CA . ASP A 1 184 ? -19.686 -2.329 10.929 1.00 94.75 184 ASP A CA 1
ATOM 1503 C C . ASP A 1 184 ? -19.519 -1.524 9.627 1.00 94.75 184 ASP A C 1
ATOM 1505 O O . ASP A 1 184 ? -18.937 -1.995 8.654 1.00 94.75 184 ASP A O 1
ATOM 1509 N N . LYS A 1 185 ? -19.932 -0.249 9.637 1.00 95.81 185 LYS A N 1
ATOM 1510 C CA . LYS A 1 185 ? -19.828 0.651 8.473 1.00 95.81 185 LYS A CA 1
ATOM 1511 C C . LYS A 1 185 ? -18.375 0.990 8.127 1.00 95.81 185 LYS A C 1
ATOM 1513 O O . LYS A 1 185 ? -18.012 1.120 6.955 1.00 95.81 185 LYS A O 1
ATOM 1518 N N . LEU A 1 186 ? -17.536 1.163 9.147 1.00 97.06 186 LEU A N 1
ATOM 1519 C CA . LEU A 1 186 ? -16.109 1.431 8.967 1.00 97.06 186 LEU A CA 1
ATOM 1520 C C . LEU A 1 186 ? -15.378 0.189 8.443 1.00 97.06 186 LEU A C 1
ATOM 1522 O O . LEU A 1 186 ? -14.539 0.310 7.551 1.00 97.06 186 LEU A O 1
ATOM 1526 N N . GLN A 1 187 ? -15.744 -1.004 8.917 1.00 96.88 187 GLN A N 1
ATOM 1527 C CA . GLN A 1 187 ? -15.218 -2.264 8.401 1.00 96.88 187 GLN A CA 1
ATOM 1528 C C . GLN A 1 187 ? -15.595 -2.470 6.927 1.00 96.88 187 GLN A C 1
ATOM 1530 O O . GLN A 1 187 ? -14.732 -2.852 6.136 1.00 96.88 187 GLN A O 1
ATOM 1535 N N . ASP A 1 188 ? -16.827 -2.142 6.531 1.00 96.06 188 ASP A N 1
ATOM 1536 C CA . ASP A 1 188 ? -17.251 -2.157 5.124 1.00 96.06 188 ASP A CA 1
ATOM 1537 C C . ASP A 1 188 ? -16.413 -1.197 4.264 1.00 96.06 188 ASP A C 1
ATOM 1539 O O . ASP A 1 188 ? -15.950 -1.556 3.179 1.00 96.06 188 ASP A O 1
ATOM 1543 N N . THR A 1 189 ? -16.150 0.011 4.771 1.00 97.00 189 THR A N 1
ATOM 1544 C CA . THR A 1 189 ? -15.300 1.003 4.089 1.00 97.00 189 THR A CA 1
ATOM 1545 C C . THR A 1 189 ? -13.873 0.484 3.907 1.00 97.00 189 THR A C 1
ATOM 1547 O O . THR A 1 189 ? -13.320 0.541 2.808 1.00 97.00 189 THR A O 1
ATOM 1550 N N . LYS A 1 190 ? -13.288 -0.090 4.963 1.00 97.25 190 LYS A N 1
ATOM 1551 C CA . LYS A 1 190 ? -11.963 -0.716 4.912 1.00 97.25 190 LYS A CA 1
ATOM 1552 C C . LYS A 1 190 ? -11.915 -1.851 3.888 1.00 97.25 190 LYS A C 1
ATOM 1554 O O . LYS A 1 190 ? -10.969 -1.927 3.105 1.00 97.25 190 LYS A O 1
ATOM 1559 N N . ASN A 1 191 ? -12.931 -2.714 3.871 1.00 95.31 191 ASN A N 1
ATOM 1560 C CA . ASN A 1 191 ? -13.031 -3.806 2.906 1.00 95.31 191 ASN A CA 1
ATOM 1561 C C . ASN A 1 191 ? -13.115 -3.272 1.470 1.00 95.31 191 ASN A C 1
ATOM 1563 O O . ASN A 1 191 ? -12.483 -3.834 0.579 1.00 95.31 191 ASN A O 1
ATOM 1567 N N . SER A 1 192 ? -13.827 -2.164 1.245 1.00 95.81 192 SER A N 1
ATOM 1568 C CA . SER A 1 192 ? -13.881 -1.504 -0.062 1.00 95.81 192 SER A CA 1
ATOM 1569 C C . SER A 1 192 ? -12.496 -1.058 -0.537 1.00 95.81 192 SER A C 1
ATOM 1571 O O . SER A 1 192 ? -12.116 -1.392 -1.656 1.00 95.81 192 SER A O 1
ATOM 1573 N N . TYR A 1 193 ? -11.712 -0.379 0.310 1.00 97.19 193 TYR A N 1
ATOM 1574 C CA . TYR A 1 193 ? -10.346 0.028 -0.047 1.00 97.19 193 TYR A CA 1
ATOM 1575 C C . TYR A 1 193 ? -9.415 -1.161 -0.272 1.00 97.19 193 TYR A C 1
ATOM 1577 O O . TYR A 1 193 ? -8.632 -1.158 -1.219 1.00 97.19 193 TYR A O 1
ATOM 1585 N N . MET A 1 194 ? -9.521 -2.209 0.550 1.00 96.38 194 MET A N 1
ATOM 1586 C CA . MET A 1 194 ? -8.743 -3.430 0.341 1.00 96.38 194 MET A CA 1
ATOM 1587 C C . MET A 1 194 ? -9.107 -4.098 -0.991 1.00 96.38 194 MET A C 1
ATOM 1589 O O . MET A 1 194 ? -8.232 -4.565 -1.715 1.00 96.38 194 MET A O 1
ATOM 1593 N N . ASN A 1 195 ? -10.391 -4.116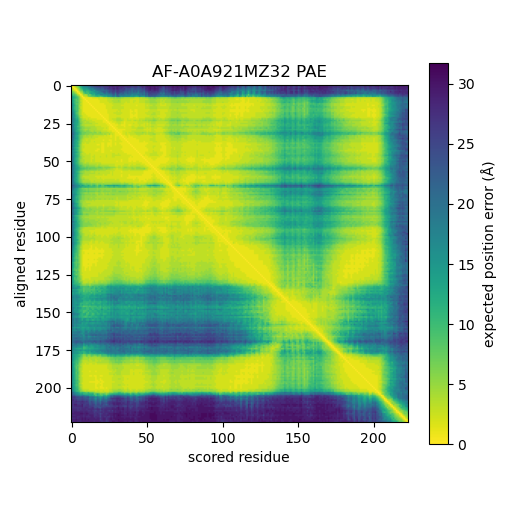 -1.353 1.00 94.75 195 ASN A N 1
ATOM 1594 C CA . ASN A 1 195 ? -10.834 -4.692 -2.614 1.00 94.75 195 ASN A CA 1
ATOM 1595 C C . ASN A 1 195 ? -10.397 -3.871 -3.830 1.00 94.75 195 ASN A C 1
ATOM 1597 O O . ASN A 1 195 ? -10.028 -4.442 -4.858 1.00 94.75 195 ASN A O 1
ATOM 1601 N N . GLU A 1 196 ? -10.416 -2.548 -3.717 1.00 96.06 196 GLU A N 1
ATOM 1602 C CA . GLU A 1 196 ? -9.887 -1.645 -4.735 1.00 96.06 196 GLU A CA 1
ATOM 1603 C C . GLU A 1 196 ? -8.383 -1.873 -4.941 1.00 96.06 196 GLU A C 1
ATOM 1605 O O . GLU A 1 196 ? -7.958 -2.086 -6.074 1.00 96.06 196 GLU A O 1
ATOM 1610 N N . LEU A 1 197 ? -7.602 -1.966 -3.857 1.00 96.88 197 LEU A N 1
ATOM 1611 C CA . LEU A 1 197 ? -6.173 -2.293 -3.905 1.00 96.88 197 LEU A CA 1
ATOM 1612 C C . LEU A 1 197 ? -5.912 -3.641 -4.590 1.00 96.88 197 LEU A C 1
ATOM 1614 O O . LEU A 1 197 ? -5.049 -3.741 -5.458 1.00 96.88 197 LEU A O 1
ATOM 1618 N N . LEU A 1 198 ? -6.637 -4.696 -4.212 1.00 95.06 198 LEU A N 1
ATOM 1619 C CA . LEU A 1 198 ? -6.460 -6.017 -4.824 1.00 95.06 198 LEU A CA 1
ATOM 1620 C C . LEU A 1 198 ? -6.809 -5.991 -6.318 1.00 95.06 198 LEU A C 1
ATOM 1622 O O . LEU A 1 198 ? -6.082 -6.578 -7.116 1.00 95.06 198 LEU A O 1
ATOM 1626 N N . THR A 1 199 ? -7.849 -5.246 -6.700 1.00 94.56 199 THR A N 1
ATOM 1627 C CA . THR A 1 199 ? -8.225 -5.036 -8.107 1.00 94.56 199 THR A CA 1
ATOM 1628 C C . THR A 1 199 ? -7.131 -4.282 -8.864 1.00 94.56 199 THR A C 1
ATOM 1630 O O . THR A 1 199 ? -6.741 -4.714 -9.946 1.00 94.56 199 THR A O 1
ATOM 1633 N N . PHE A 1 200 ? -6.586 -3.207 -8.283 1.00 94.88 200 PHE A N 1
ATOM 1634 C CA . PHE A 1 200 ? -5.443 -2.463 -8.825 1.00 94.88 200 PHE A CA 1
ATOM 1635 C C . PHE A 1 200 ? -4.226 -3.374 -9.032 1.00 94.88 200 PHE A C 1
ATOM 1637 O O . PHE A 1 200 ? -3.568 -3.332 -10.069 1.00 94.88 200 PHE A O 1
ATOM 1644 N N . LEU A 1 201 ? -3.971 -4.272 -8.079 1.00 94.56 201 LEU A N 1
ATOM 1645 C CA . LEU A 1 201 ? -2.909 -5.267 -8.167 1.00 94.56 201 LEU A CA 1
ATOM 1646 C C . LEU A 1 201 ? -3.225 -6.429 -9.126 1.00 94.56 201 LEU A C 1
ATOM 1648 O O . LEU A 1 201 ? -2.354 -7.267 -9.347 1.00 94.56 201 LEU A O 1
ATOM 1652 N N . GLY A 1 202 ? -4.426 -6.508 -9.701 1.00 91.94 202 GLY A N 1
ATOM 1653 C CA . GLY A 1 202 ? -4.845 -7.627 -10.549 1.00 91.94 202 GLY A CA 1
ATOM 1654 C C . GLY A 1 202 ? -5.008 -8.950 -9.789 1.00 91.94 202 GLY A C 1
ATOM 1655 O O . GLY A 1 202 ? -4.957 -10.023 -10.387 1.00 91.94 202 GLY A O 1
ATOM 1656 N N . ILE A 1 203 ? -5.177 -8.892 -8.466 1.00 91.25 203 ILE A N 1
ATOM 1657 C CA . ILE A 1 203 ? -5.390 -10.051 -7.602 1.00 91.25 203 ILE A CA 1
ATOM 1658 C C . ILE A 1 203 ? -6.896 -10.287 -7.479 1.00 91.25 203 ILE A C 1
ATOM 1660 O O . ILE A 1 203 ? -7.635 -9.431 -6.998 1.00 91.25 203 ILE A O 1
ATOM 1664 N N . ASN A 1 204 ? -7.349 -11.476 -7.881 1.00 84.19 204 ASN A N 1
ATOM 1665 C CA . ASN A 1 204 ? -8.759 -11.845 -7.797 1.00 84.19 204 ASN A CA 1
ATOM 1666 C C . ASN A 1 204 ? -9.260 -11.811 -6.348 1.00 84.19 204 ASN A C 1
ATOM 1668 O O . ASN A 1 204 ? -8.804 -12.575 -5.497 1.00 84.19 204 ASN A O 1
ATOM 1672 N N . ASN A 1 205 ? -10.270 -10.984 -6.103 1.00 76.06 205 ASN A N 1
ATOM 1673 C CA . ASN A 1 205 ? -11.027 -10.925 -4.865 1.00 76.06 205 ASN A CA 1
ATOM 1674 C C . ASN A 1 205 ? -12.496 -11.230 -5.173 1.00 76.06 205 ASN A C 1
ATOM 1676 O O . ASN A 1 205 ? -13.313 -10.359 -5.460 1.00 76.06 205 ASN A O 1
ATOM 1680 N N . SER A 1 206 ? -12.864 -12.509 -5.161 1.00 59.66 206 SER A N 1
ATOM 1681 C CA . SER A 1 206 ? -14.271 -12.887 -5.289 1.00 59.66 206 SER A CA 1
ATOM 1682 C C . SER A 1 206 ? -15.073 -12.219 -4.166 1.00 59.66 206 SER A C 1
ATOM 1684 O O . SER A 1 206 ? -14.963 -12.624 -3.014 1.00 59.66 206 SER A O 1
ATOM 1686 N N . ASN A 1 207 ? -15.846 -11.182 -4.513 1.00 54.81 207 ASN A N 1
ATOM 1687 C CA . ASN A 1 207 ? -16.760 -10.452 -3.631 1.00 54.81 207 ASN A CA 1
ATOM 1688 C C . ASN A 1 207 ? -17.881 -11.391 -3.158 1.00 54.81 207 ASN A C 1
ATOM 1690 O O . ASN A 1 207 ? -18.996 -11.366 -3.684 1.00 54.81 207 ASN A O 1
ATOM 1694 N N . THR A 1 208 ? -17.584 -12.253 -2.188 1.00 49.69 208 THR A N 1
ATOM 1695 C CA . THR A 1 208 ? -18.536 -13.210 -1.611 1.00 49.69 208 THR A CA 1
ATOM 1696 C C . THR A 1 208 ? -19.736 -12.503 -0.974 1.00 49.69 208 THR A C 1
ATOM 1698 O O . THR A 1 208 ? -20.847 -13.014 -1.070 1.00 49.69 208 THR A O 1
ATOM 1701 N N . ASP A 1 209 ? -19.566 -11.273 -0.479 1.00 49.53 209 ASP A N 1
ATOM 1702 C CA . ASP A 1 209 ? -20.637 -10.510 0.181 1.00 49.53 209 ASP A CA 1
ATOM 1703 C C . ASP A 1 209 ? -21.682 -9.925 -0.787 1.00 49.53 209 ASP A C 1
ATOM 1705 O O . ASP A 1 209 ? -22.824 -9.668 -0.401 1.00 49.53 209 ASP A O 1
ATOM 1709 N N . LYS A 1 210 ? -21.335 -9.724 -2.069 1.00 46.03 210 LYS A N 1
ATOM 1710 C CA . LYS A 1 210 ? -22.303 -9.249 -3.078 1.00 46.03 210 LYS A CA 1
ATOM 1711 C C . LYS A 1 210 ? -23.169 -10.372 -3.642 1.00 46.03 210 LYS A C 1
ATOM 1713 O O . LYS A 1 210 ? -24.269 -10.090 -4.109 1.00 46.03 210 LYS A O 1
ATOM 1718 N N . LYS A 1 211 ? -22.715 -11.629 -3.578 1.00 44.31 211 LYS A N 1
ATOM 1719 C CA . LYS A 1 211 ? -23.485 -12.768 -4.098 1.00 44.31 211 LYS A CA 1
ATOM 1720 C C . LYS A 1 211 ? -24.761 -13.035 -3.300 1.00 44.31 211 LYS A C 1
ATOM 1722 O O . LYS A 1 211 ? -25.734 -13.478 -3.893 1.00 44.31 211 LYS A O 1
ATOM 1727 N N . GLU A 1 212 ? -24.791 -12.716 -2.007 1.00 44.50 212 GLU A N 1
ATOM 1728 C CA . GLU A 1 212 ? -26.012 -12.877 -1.205 1.00 44.50 212 GLU A CA 1
ATOM 1729 C C . GLU A 1 212 ? -26.998 -11.709 -1.364 1.00 44.50 212 GLU A C 1
ATOM 1731 O O . GLU A 1 212 ? -28.205 -11.932 -1.327 1.00 44.50 212 GLU A O 1
ATOM 1736 N N . ARG A 1 213 ? -26.525 -10.476 -1.617 1.00 46.56 213 ARG A N 1
ATOM 1737 C CA . ARG A 1 213 ? -27.413 -9.307 -1.805 1.00 46.56 213 ARG A CA 1
ATOM 1738 C C . ARG A 1 213 ? -28.013 -9.207 -3.211 1.00 46.56 213 ARG A C 1
ATOM 1740 O O . ARG A 1 213 ? -29.111 -8.685 -3.355 1.00 46.56 213 ARG A O 1
ATOM 1747 N N . LEU A 1 214 ? -27.327 -9.712 -4.239 1.00 45.16 214 LEU A N 1
ATOM 1748 C CA . LEU A 1 214 ? -27.803 -9.636 -5.630 1.00 45.16 214 LEU A CA 1
ATOM 1749 C C . LEU A 1 214 ? -28.940 -10.621 -5.955 1.00 45.16 214 LEU A C 1
ATOM 1751 O O . LEU A 1 214 ? -29.655 -10.418 -6.927 1.00 45.16 214 LEU A O 1
ATOM 1755 N N . LEU A 1 215 ? -29.155 -11.659 -5.140 1.00 47.56 215 LEU A N 1
ATOM 1756 C CA . LEU A 1 215 ? -30.167 -12.688 -5.419 1.00 47.56 215 LEU A CA 1
ATOM 1757 C C . LEU A 1 215 ? -31.611 -12.283 -5.070 1.00 47.56 215 LEU A C 1
ATOM 1759 O O . LEU A 1 215 ? -32.530 -13.027 -5.404 1.00 47.56 215 LEU A O 1
ATOM 1763 N N . VAL A 1 216 ? -31.833 -11.138 -4.411 1.00 45.69 216 VAL A N 1
ATOM 1764 C CA . VAL A 1 216 ? -33.180 -10.731 -3.958 1.00 45.69 216 VAL A CA 1
ATOM 1765 C C . VAL A 1 216 ? -33.816 -9.676 -4.870 1.00 45.69 216 VAL A C 1
ATOM 1767 O O . VAL A 1 216 ? -35.018 -9.748 -5.122 1.00 45.69 216 VAL A O 1
ATOM 1770 N N . ASP A 1 217 ? -33.028 -8.761 -5.442 1.00 44.69 217 ASP A N 1
ATOM 1771 C CA . ASP A 1 217 ? -33.570 -7.646 -6.235 1.00 44.69 217 ASP A CA 1
ATOM 1772 C C . ASP A 1 217 ? -33.697 -7.944 -7.744 1.00 44.69 217 ASP A C 1
ATOM 1774 O O . ASP A 1 217 ? -34.436 -7.250 -8.443 1.00 44.69 217 ASP A O 1
ATOM 1778 N N . GLU A 1 218 ? -33.073 -9.012 -8.258 1.00 45.62 218 GLU A N 1
ATOM 1779 C CA . GLU A 1 218 ? -33.163 -9.387 -9.685 1.00 45.62 218 GLU A CA 1
ATOM 1780 C C . GLU A 1 218 ? -34.326 -10.345 -10.023 1.00 45.62 218 GLU A C 1
ATOM 1782 O O . GLU A 1 218 ? -34.611 -10.567 -11.197 1.00 45.62 218 GLU A O 1
ATOM 1787 N N . VAL A 1 219 ? -35.059 -10.878 -9.035 1.00 45.16 219 VAL A N 1
ATOM 1788 C CA . VAL A 1 219 ? -36.157 -11.846 -9.279 1.00 45.16 219 VAL A CA 1
ATOM 1789 C C . VAL A 1 219 ? -37.538 -11.177 -9.422 1.00 45.16 219 VAL A C 1
ATOM 1791 O O . VAL A 1 219 ? -38.470 -11.803 -9.916 1.00 45.16 219 VAL A O 1
ATOM 1794 N N . ASN A 1 220 ? -37.685 -9.890 -9.079 1.00 42.81 220 ASN A N 1
ATOM 1795 C CA . ASN A 1 220 ? -38.976 -9.176 -9.136 1.00 42.81 220 ASN A CA 1
ATOM 1796 C C . ASN A 1 220 ? -39.078 -8.072 -10.203 1.00 42.81 220 ASN A C 1
ATOM 1798 O O . ASN A 1 220 ? -40.108 -7.407 -10.281 1.00 42.81 220 ASN A O 1
ATOM 1802 N N . SER A 1 221 ? -38.062 -7.892 -11.049 1.00 43.28 221 SER A N 1
ATOM 1803 C CA . SER A 1 221 ? -38.115 -6.943 -12.171 1.00 43.28 221 SER A CA 1
ATOM 1804 C C . SER A 1 221 ? -37.978 -7.675 -13.501 1.00 43.28 221 SER A C 1
ATOM 1806 O O . SER A 1 221 ? -36.903 -7.685 -14.094 1.00 43.28 221 SER A O 1
ATOM 1808 N N . ASN A 1 222 ? -39.057 -8.346 -13.919 1.00 29.33 222 ASN A N 1
ATOM 1809 C CA . ASN A 1 222 ? -39.602 -8.315 -15.287 1.00 29.33 222 ASN A CA 1
ATOM 1810 C C . ASN A 1 222 ? -40.731 -9.352 -15.444 1.00 29.33 222 ASN A C 1
ATOM 1812 O O . ASN A 1 222 ? -40.513 -10.468 -15.918 1.00 29.33 222 ASN A O 1
ATOM 1816 N N . ASN A 1 223 ? -41.938 -8.928 -15.054 1.00 34.72 223 ASN A N 1
ATOM 1817 C CA . ASN A 1 223 ? -43.140 -9.068 -15.881 1.00 34.72 223 ASN A CA 1
ATOM 1818 C C . ASN A 1 223 ? -43.352 -7.736 -16.604 1.00 34.72 223 ASN A C 1
ATOM 1820 O O . ASN A 1 223 ? -43.159 -6.700 -1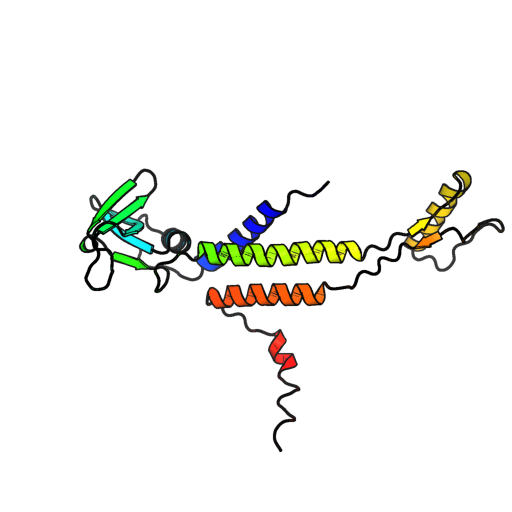5.927 1.00 34.72 223 ASN A O 1
#

Mean predicted aligned error: 9.86 Å

InterPro domains:
  IPR008016 Portal protein Gp10 [PF05352] (13-223)
  IPR036199 Portal protein Gp10 superfamily [SSF56826] (12-223)

Solvent-accessible surface area (backbone atoms only — not comparable to full-atom values): 13251 Å² total; per-residue (Å²): 134,83,77,89,47,69,69,62,49,29,52,53,44,26,53,54,50,49,54,56,59,48,66,72,65,80,67,75,92,63,60,85,97,60,51,48,62,57,53,43,52,37,17,36,63,53,0,16,28,32,41,32,70,56,98,91,41,74,46,73,34,36,42,42,69,40,91,54,58,49,99,85,70,44,56,43,27,28,40,33,48,53,92,100,41,76,46,78,39,53,48,90,66,40,44,81,47,61,57,44,99,82,39,47,45,49,47,64,60,44,43,52,53,17,48,57,44,42,54,45,53,55,50,41,54,52,47,60,55,43,65,62,60,53,79,46,72,66,70,56,81,90,45,48,66,56,56,53,52,50,54,52,39,57,76,64,69,51,92,73,84,90,77,62,96,82,64,76,70,87,42,61,45,70,52,76,54,91,56,72,92,50,56,71,64,46,50,52,53,44,51,50,53,53,51,52,51,32,53,76,66,70,44,91,71,83,64,68,77,54,62,70,63,56,69,65,69,67,78,76,72,81,131

pLDDT: mean 86.93, std 15.96, range [29.33, 98.12]

Sequence (223 aa):
MSKEYSTNHTDQLYNRFLNLALNRFTWNNLPEGITSRKIEEMLIKNGRVMFFKDNGVFITLPAFGTGMYDIYNEPIYYNVVGNNFNKTLDRDKGVIIRNNATATNDHDDLLLFAERINDVEQTMDINLNSQKTPYVILCDEKERLTFKNILNQVQKFKYAIFGSKGLKINNIDVLQTKADFLLDKLQDTKNSYMNELLTFLGINNSNTDKKERLLVDEVNSNN

Nearest PDB structures (foldseek):
  6qyj-assembly1_0a  TM=8.332E-01  e=3.275E-16  Salasvirus phi29
  1h5w-assembly1_B  TM=8.407E-01  e=8.297E-16  Salasvirus phi29
  1h5w-assembly1_C  TM=8.322E-01  e=4.741E-15  Salasvirus phi29
  1ijg-assembly1_A  TM=8.285E-01  e=3.418E-14  Salasvirus phi29
  6qym-assembly1_0a  TM=7.965E-01  e=3.225E-14  Salasvirus phi29

Secondary structure (DSSP, 8-state):
-----HHHHHHHHHHHHHHHHHTS----SPPTT--HHHHHHHHHHHSEEEEEEETTEEEEEEEEEEEEE-TTS-EEEEEEEETTEEEEEEGGGEEEEESSTT---SHHHHHHHHHHHHHHHHHHHHHHHHT---EEE---GGGHHHHHHHHHHHHTT-S-----TT--GGGEEE--------HHHHHHHHHHHHHHHHHHTT-----HHHHHHHHHHSSSS--